Protein AF-A0A4W3JDS0-F1 (afdb_monomer_lite)

Foldseek 3Di:
DDDDDDDDDDDDDDDDDDDPDQDVVNVPPPPVPPVPPDPPPPVSVVVVVVLVCLLPDLLLVVLQPVVVPPPDDDDDDDDDDDDDDDDPPPPCPDPSNVSLVVNCVSVVHQLQLSLLLSLLVNLVVLVVVDDPQDLDHDPVSVSSLVSNLVSLVVCVVVVRHDLLSNLLNNQPDPDHHRLLSQLVCCVSVSYHPVSNCVSHPDLVVVLVVVLVSLVCLVVVDDPDPVSVVSSVVSNVVVLCVLVVLLPPPPPDDDDPDPSNNVSSVVNVVVVD

Radius of gyration: 31.0 Å; chains: 1; bounding box: 55×127×62 Å

Sequence (272 aa):
MSSDVSNLASYQSCSADAPQRKTLSQLLGPRTHRQRQRPLPAHGLKDAVIRFMSRHQNLGDLLLEVNGSVSRHSSSSCTVSCDDQETKAAAGDSLIASVLQEQALQMDLPVGLLSARASAEKIHQILSVVSRRTVMLSSAQRSKFTCLLQTMQDLQSSNMFSRLQFSQEICKAKEQPILEIVWRLQKENIVSLEELVQSNPDAAAVVHWLFKDLCDLCLGTEDQQQNSNIQRQILSDIVTVLVRNGFQESSFAESKSPQFPQVCFTILDRML

Secondary structure (DSSP, 8-state):
-----------------------HHHHHTTTT---------HHHHHHHHHHHHHHT--HHHHHHHTTSSTTS------------------TTS-HHHHHHHHHHHHHT--HHHHHHHHHHHHHHHHHHTS-TT-SS--HHHHHHHHHHHHHHHHHHHTT---HHHHHHHHHHSSSPPPHHHHHHHHHTTSS-HHHHHHH-S-HHHHHHHHHHHHHHHHH---SSHHHHHHHHHHHHHHHHHHHHHHT----SS--S-THHHHHHHHHHHHH-

pLDDT: mean 71.04, std 19.29, range [28.36, 91.19]

Structure (mmCIF, N/CA/C/O backbone):
data_AF-A0A4W3JDS0-F1
#
_entry.id   AF-A0A4W3JDS0-F1
#
loop_
_atom_site.group_PDB
_atom_site.id
_atom_site.type_symbol
_atom_site.label_atom_id
_atom_site.label_alt_id
_atom_site.label_comp_id
_atom_site.label_asym_id
_atom_site.label_entity_id
_atom_site.label_seq_id
_atom_site.pdbx_PDB_ins_code
_atom_site.Cartn_x
_atom_site.Cartn_y
_atom_site.Cartn_z
_atom_site.occupancy
_atom_site.B_iso_or_equiv
_atom_site.auth_seq_id
_atom_site.auth_comp_id
_atom_site.auth_asym_id
_atom_site.auth_atom_id
_atom_site.pdbx_PDB_model_num
ATOM 1 N N . MET A 1 1 ? -26.740 100.902 9.755 1.00 36.03 1 MET A N 1
ATOM 2 C CA . MET A 1 1 ? -27.696 99.779 9.722 1.00 36.03 1 MET A CA 1
ATOM 3 C C . MET A 1 1 ? -27.040 98.684 8.913 1.00 36.03 1 MET A C 1
ATOM 5 O O . MET A 1 1 ? -26.602 98.981 7.814 1.00 36.03 1 MET A O 1
ATOM 9 N N . SER A 1 2 ? -26.858 97.531 9.562 1.00 29.72 2 SER A N 1
ATOM 10 C CA . SER A 1 2 ? -26.773 96.163 9.030 1.00 29.72 2 SER A CA 1
ATOM 11 C C . SER A 1 2 ? -26.401 96.037 7.552 1.00 29.72 2 SER A C 1
ATOM 13 O O . SER A 1 2 ? -27.151 96.473 6.691 1.00 29.72 2 SER A O 1
ATOM 15 N N . SER A 1 3 ? -25.204 95.569 7.210 1.00 31.56 3 SER A N 1
ATOM 16 C CA . SER A 1 3 ? -24.666 94.202 7.348 1.00 31.56 3 SER A CA 1
ATOM 17 C C . SER A 1 3 ? -24.513 93.712 5.922 1.00 31.56 3 SER A C 1
ATOM 19 O O . SER A 1 3 ? -25.527 93.665 5.243 1.00 31.56 3 SER A O 1
ATOM 21 N N . ASP A 1 4 ? -23.301 93.384 5.478 1.00 29.31 4 ASP A N 1
ATOM 22 C CA . ASP A 1 4 ? -23.130 92.235 4.596 1.00 29.31 4 ASP A CA 1
ATOM 23 C C . ASP A 1 4 ? -21.666 91.898 4.300 1.00 29.31 4 ASP A C 1
ATOM 25 O O . ASP A 1 4 ? -20.846 92.748 3.965 1.00 29.31 4 ASP A O 1
ATOM 29 N N . VAL A 1 5 ? -21.428 90.589 4.391 1.00 34.88 5 VAL A N 1
ATOM 30 C CA . VAL A 1 5 ? -20.569 89.795 3.512 1.00 34.88 5 VAL A CA 1
ATOM 31 C C . VAL A 1 5 ? -19.066 90.066 3.613 1.00 34.88 5 VAL A C 1
ATOM 33 O O . VAL A 1 5 ? -18.453 90.731 2.784 1.00 34.88 5 VAL A O 1
ATOM 36 N N . SER A 1 6 ? -18.445 89.377 4.571 1.00 36.62 6 SER A N 1
ATOM 37 C CA . SER A 1 6 ? -17.056 88.938 4.428 1.00 36.62 6 SER A CA 1
ATOM 38 C C . SER A 1 6 ? -17.053 87.551 3.792 1.00 36.62 6 SER A C 1
ATOM 40 O O . SER A 1 6 ? -17.297 86.540 4.449 1.00 36.62 6 SER A O 1
ATOM 42 N N . ASN A 1 7 ? -16.817 87.540 2.486 1.00 34.12 7 ASN A N 1
ATOM 43 C CA . ASN A 1 7 ? -16.473 86.377 1.680 1.00 34.12 7 ASN A CA 1
ATOM 44 C C . ASN A 1 7 ? -14.984 86.503 1.293 1.00 34.12 7 ASN A C 1
ATOM 46 O O . ASN A 1 7 ? -14.487 87.625 1.235 1.00 34.12 7 ASN A O 1
ATOM 50 N N . LEU A 1 8 ? -14.331 85.377 0.973 1.00 32.41 8 LEU A N 1
ATOM 51 C CA . LEU A 1 8 ? -12.878 85.145 0.781 1.00 32.41 8 LEU A CA 1
ATOM 52 C C . LEU A 1 8 ? -12.143 84.798 2.096 1.00 32.41 8 LEU A C 1
ATOM 54 O O . LEU A 1 8 ? -12.213 85.536 3.065 1.00 32.41 8 LEU A O 1
ATOM 58 N N . ALA A 1 9 ? -11.414 83.690 2.223 1.00 32.06 9 ALA A N 1
ATOM 59 C CA . ALA A 1 9 ? -10.668 82.952 1.214 1.00 32.06 9 ALA A CA 1
ATOM 60 C C . ALA A 1 9 ? -10.598 81.444 1.532 1.00 32.06 9 ALA A C 1
ATOM 62 O O . ALA A 1 9 ? -10.526 81.047 2.690 1.00 32.06 9 ALA A O 1
ATOM 63 N N . SER A 1 10 ? -10.617 80.664 0.447 1.00 30.42 10 SER A N 1
ATOM 64 C CA . SER A 1 10 ? -9.782 79.498 0.122 1.00 30.42 10 SER A CA 1
ATOM 65 C C . SER A 1 10 ? -9.249 78.616 1.259 1.00 30.42 10 SER A C 1
ATOM 67 O O . SER A 1 10 ? -8.570 79.083 2.160 1.00 30.42 10 SER A O 1
ATOM 69 N N . TYR A 1 11 ? -9.394 77.296 1.138 1.00 33.53 11 TYR A N 1
ATOM 70 C CA . TYR A 1 11 ? -8.501 76.412 0.372 1.00 33.53 11 TYR A CA 1
ATOM 71 C C . TYR A 1 11 ? -8.981 74.956 0.517 1.00 33.53 11 TYR A C 1
ATOM 73 O O . TYR A 1 11 ? -9.270 74.536 1.627 1.00 33.53 11 TYR A O 1
ATOM 81 N N . GLN A 1 12 ? -9.013 74.235 -0.617 1.00 37.56 12 GLN A N 1
ATOM 82 C CA . GLN A 1 12 ? -8.563 72.838 -0.813 1.00 37.56 12 GLN A CA 1
ATOM 83 C C . GLN A 1 12 ? -9.110 71.728 0.107 1.00 37.56 12 GLN A C 1
ATOM 85 O O . GLN A 1 12 ? -9.224 71.863 1.308 1.00 37.56 12 GLN A O 1
ATOM 90 N N . SER A 1 13 ? -9.323 70.491 -0.316 1.00 32.56 13 SER A N 1
ATOM 91 C CA . SER A 1 13 ? -9.328 69.774 -1.589 1.00 32.56 13 SER A CA 1
ATOM 92 C C . SER A 1 13 ? -9.800 68.360 -1.224 1.00 32.56 13 SER A C 1
ATOM 94 O O . SER A 1 13 ? -9.657 67.920 -0.083 1.00 32.56 13 SER A O 1
ATOM 96 N N . CYS A 1 14 ? -10.334 67.640 -2.204 1.00 37.59 14 CYS A N 1
ATOM 97 C CA . CYS A 1 14 ? -10.674 66.221 -2.117 1.00 37.59 14 CYS A CA 1
ATOM 98 C C . CYS A 1 14 ? -9.507 65.359 -1.600 1.00 37.59 14 CYS A C 1
ATOM 100 O O . CYS A 1 14 ? -8.383 65.557 -2.056 1.00 37.59 14 CYS A O 1
ATOM 102 N N . SER A 1 15 ? -9.783 64.328 -0.788 1.00 34.00 15 SER A N 1
ATOM 103 C CA . SER A 1 15 ? -9.044 63.058 -0.882 1.00 34.00 15 SER A CA 1
ATOM 104 C C . SER A 1 15 ? -9.713 61.892 -0.138 1.00 34.00 15 SER A C 1
ATOM 106 O O . SER A 1 15 ? -9.948 61.963 1.063 1.00 34.00 15 SER A O 1
ATOM 108 N N . ALA A 1 16 ? -9.913 60.814 -0.902 1.00 36.47 16 ALA A N 1
ATOM 109 C CA . ALA A 1 16 ? -9.768 59.402 -0.542 1.00 36.47 16 ALA A CA 1
ATOM 110 C C . ALA A 1 16 ? -10.640 58.794 0.576 1.00 36.47 16 ALA A C 1
ATOM 112 O O . ALA A 1 16 ? -10.279 58.783 1.752 1.00 36.47 16 ALA A O 1
ATOM 113 N N . ASP A 1 17 ? -11.695 58.093 0.146 1.00 46.09 17 ASP A N 1
ATOM 114 C CA . ASP A 1 17 ? -12.255 56.954 0.877 1.00 46.09 17 ASP A CA 1
ATOM 115 C C . ASP A 1 17 ? -11.192 55.851 1.017 1.00 46.09 17 ASP A C 1
ATOM 117 O O . ASP A 1 17 ? -10.841 55.155 0.060 1.00 46.09 17 ASP A O 1
ATOM 121 N N . ALA A 1 18 ? -10.679 55.683 2.234 1.00 48.72 18 ALA A N 1
ATOM 122 C CA . ALA A 1 18 ? -9.926 54.505 2.640 1.00 48.72 18 ALA A CA 1
ATOM 123 C C . ALA A 1 18 ? -10.881 53.503 3.319 1.00 48.72 18 ALA A C 1
ATOM 125 O O . ALA A 1 18 ? -11.680 53.905 4.170 1.00 48.72 18 ALA A O 1
ATOM 126 N N . PRO A 1 19 ? -10.797 52.190 3.027 1.00 51.97 19 PRO A N 1
ATOM 127 C CA . PRO A 1 19 ? -11.599 51.190 3.722 1.00 51.97 19 PRO A CA 1
ATOM 128 C C . PRO A 1 19 ? -11.167 51.137 5.191 1.00 51.97 19 PRO A C 1
ATOM 130 O O . PRO A 1 19 ? -10.068 50.674 5.514 1.00 51.97 19 PRO A O 1
ATOM 133 N N . GLN A 1 20 ? -12.021 51.631 6.092 1.00 60.34 20 GLN A N 1
ATOM 134 C CA . GLN A 1 20 ? -11.775 51.599 7.532 1.00 60.34 20 GLN A CA 1
ATOM 135 C C . GLN A 1 20 ? -11.517 50.155 7.984 1.00 60.34 20 GLN A C 1
ATOM 137 O O . GLN A 1 20 ? -12.411 49.305 8.001 1.00 60.34 20 GLN A O 1
ATOM 142 N N . ARG A 1 21 ? -10.267 49.868 8.360 1.00 60.12 21 ARG A N 1
ATOM 143 C CA . ARG A 1 21 ? -9.884 48.611 9.004 1.00 60.12 21 ARG A CA 1
ATOM 144 C C . ARG A 1 21 ? -10.546 48.566 10.377 1.00 60.12 21 ARG A C 1
ATOM 146 O O . ARG A 1 21 ? -10.100 49.236 11.303 1.00 60.12 21 ARG A O 1
ATOM 153 N N . LYS A 1 22 ? -11.613 47.775 10.493 1.00 68.06 22 LYS A N 1
ATOM 154 C CA . LYS A 1 22 ? -12.271 47.476 11.769 1.00 68.06 22 LYS A CA 1
ATOM 155 C C . LYS A 1 22 ? -11.239 46.888 12.729 1.00 68.06 22 LYS A C 1
ATOM 157 O O . LYS A 1 22 ? -10.583 45.895 12.411 1.00 68.06 22 LYS A O 1
ATOM 162 N N . THR A 1 23 ? -11.081 47.503 13.893 1.00 71.19 23 THR A N 1
ATOM 163 C CA . THR A 1 23 ? -10.173 47.027 14.939 1.00 71.19 23 THR A CA 1
ATOM 164 C C . THR A 1 23 ? -10.686 45.697 15.499 1.00 71.19 23 THR A C 1
ATOM 166 O O . THR A 1 23 ? -11.893 45.470 15.567 1.00 71.19 23 THR A O 1
ATOM 169 N N . LEU A 1 24 ? -9.789 44.806 15.929 1.00 58.06 24 LEU A N 1
ATOM 170 C CA . LEU A 1 24 ? -10.136 43.472 16.454 1.00 58.06 24 LEU A CA 1
ATOM 171 C C . LEU A 1 24 ? -11.193 43.530 17.575 1.00 58.06 24 LEU A C 1
ATOM 173 O O . LEU A 1 24 ? -12.089 42.697 17.637 1.00 58.06 24 LEU A O 1
ATOM 177 N N . SER A 1 25 ? -11.152 44.569 18.406 1.00 62.38 25 SER A N 1
ATOM 178 C CA . SER A 1 25 ? -12.147 44.856 19.444 1.00 62.38 25 SER A CA 1
ATOM 179 C C . SER A 1 25 ? -13.557 45.130 18.898 1.00 62.38 25 SER A C 1
ATOM 181 O O . SER A 1 25 ? -14.534 44.734 19.527 1.00 62.38 25 SER A O 1
ATOM 183 N N . GLN A 1 26 ? -13.686 45.730 17.712 1.00 67.12 26 GLN A N 1
ATOM 184 C CA . GLN A 1 26 ? -14.968 45.963 17.032 1.00 67.12 26 GLN A CA 1
ATOM 185 C C . GLN A 1 26 ? -15.501 44.714 16.317 1.00 67.12 26 GLN A C 1
ATOM 187 O O . GLN A 1 26 ? -16.704 44.596 16.116 1.00 67.12 26 GLN A O 1
ATOM 192 N N . LEU A 1 27 ? -14.627 43.769 15.955 1.00 62.81 27 LEU A N 1
ATOM 193 C CA . LEU A 1 27 ? -15.028 42.438 15.476 1.00 62.81 27 LEU A CA 1
ATOM 194 C C . LEU A 1 27 ? -15.399 41.488 16.631 1.00 62.81 27 LEU A C 1
ATOM 196 O O . LEU A 1 27 ? -16.105 40.502 16.417 1.00 62.81 27 LEU A O 1
ATOM 200 N N . LEU A 1 28 ? -14.913 41.769 17.845 1.00 61.62 28 LEU A N 1
ATOM 201 C CA . LEU A 1 28 ? -15.115 40.940 19.037 1.00 61.62 28 LEU A CA 1
ATOM 202 C C . LEU A 1 28 ? -16.235 41.429 19.975 1.00 61.62 28 LEU A C 1
ATOM 204 O O . LEU A 1 28 ? -16.750 40.631 20.763 1.00 61.62 28 LEU A O 1
ATOM 208 N N . GLY A 1 29 ? -16.668 42.687 19.899 1.00 63.84 29 GLY A N 1
ATOM 209 C CA . GLY A 1 29 ? -17.902 43.137 20.557 1.00 63.84 29 GLY A CA 1
ATOM 210 C C . GLY A 1 29 ? -19.137 42.826 19.698 1.00 63.84 29 GLY A C 1
ATOM 211 O O . GLY A 1 29 ? -19.030 42.903 18.478 1.00 63.84 29 GLY A O 1
ATOM 212 N N . PRO A 1 30 ? -20.326 42.494 20.239 1.00 55.44 30 PRO A N 1
ATOM 213 C CA . PRO A 1 30 ? -20.710 42.002 21.555 1.00 55.44 30 PRO A CA 1
ATOM 214 C C . PRO A 1 30 ? -20.939 40.475 21.493 1.00 55.44 30 PRO A C 1
ATOM 216 O O . PRO A 1 30 ? -22.067 39.992 21.523 1.00 55.44 30 PRO A O 1
ATOM 219 N N . ARG A 1 31 ? -19.872 39.664 21.442 1.00 55.28 31 ARG A N 1
ATOM 220 C CA . ARG A 1 31 ? -19.980 38.209 21.713 1.00 55.28 31 ARG A CA 1
ATOM 221 C C . ARG A 1 31 ? -20.086 37.891 23.213 1.00 55.28 31 ARG A C 1
ATOM 223 O O . ARG A 1 31 ? -20.004 36.734 23.620 1.00 55.28 31 ARG A O 1
ATOM 230 N N . THR A 1 32 ? -20.265 38.915 24.045 1.00 51.47 32 THR A N 1
ATOM 231 C CA . THR A 1 32 ? -20.416 38.814 25.501 1.00 51.47 32 THR A CA 1
ATOM 232 C C . THR A 1 32 ? -21.803 38.357 25.937 1.00 51.47 32 THR A C 1
ATOM 234 O O . THR A 1 32 ? -21.962 37.990 27.096 1.00 51.47 32 THR A O 1
ATOM 237 N N . HIS A 1 33 ? -22.764 38.204 25.019 1.00 48.75 33 HIS A N 1
ATOM 238 C CA . HIS A 1 33 ? -23.889 37.293 25.234 1.00 48.75 33 HIS A CA 1
ATOM 239 C C . HIS A 1 33 ? -23.454 35.849 24.930 1.00 48.75 33 HIS A C 1
ATOM 241 O O . HIS A 1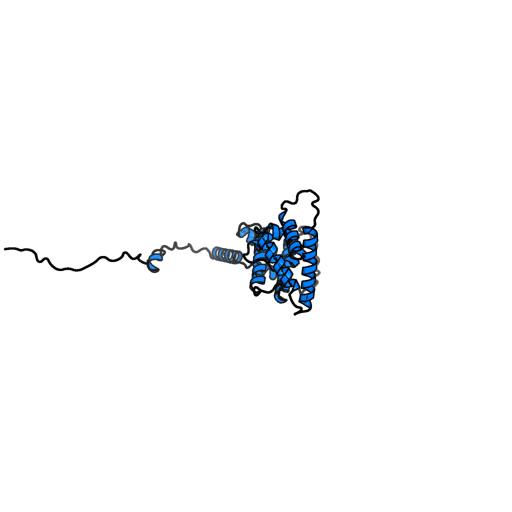 33 ? -24.074 35.132 24.143 1.00 48.75 33 HIS A O 1
ATOM 247 N N . ARG A 1 34 ? -22.348 35.408 25.554 1.00 55.22 34 ARG A N 1
ATOM 248 C CA . ARG A 1 34 ? -22.088 33.981 25.737 1.00 55.22 34 ARG A CA 1
ATOM 249 C C . ARG A 1 34 ? -23.276 33.482 26.538 1.00 55.22 34 ARG A C 1
ATOM 251 O O . ARG A 1 34 ? -23.349 33.699 27.745 1.00 55.22 34 ARG A O 1
ATOM 258 N N . GLN A 1 35 ? -24.215 32.862 25.830 1.00 48.84 35 GLN A N 1
ATOM 259 C CA . GLN A 1 35 ? -25.142 31.881 26.360 1.00 48.84 35 GLN A CA 1
ATOM 260 C C . GLN A 1 35 ? -24.374 31.143 27.454 1.00 48.84 35 GLN A C 1
ATOM 262 O O . GLN A 1 35 ? -23.384 30.476 27.145 1.00 48.84 35 GLN A O 1
ATOM 267 N N . ARG A 1 36 ? -24.716 31.396 28.729 1.00 45.44 36 ARG A N 1
ATOM 268 C CA . ARG A 1 36 ? -24.159 30.648 29.856 1.00 45.44 36 ARG A CA 1
ATOM 269 C C . ARG A 1 36 ? -24.413 29.202 29.484 1.00 45.44 36 ARG A C 1
ATOM 271 O O . ARG A 1 36 ? -25.559 28.756 29.539 1.00 45.44 36 ARG A O 1
ATOM 278 N N . GLN A 1 37 ? -23.379 28.516 29.001 1.00 56.19 37 GLN A N 1
ATOM 279 C CA . GLN A 1 37 ? -23.469 27.094 28.781 1.00 56.19 37 GLN A CA 1
ATOM 280 C C . GLN A 1 37 ? -23.792 26.550 30.158 1.00 56.19 37 GLN A C 1
ATOM 282 O O . GLN A 1 37 ? -23.036 26.739 31.114 1.00 56.19 37 GLN A O 1
ATOM 287 N N . ARG A 1 38 ? -25.016 26.033 30.265 1.00 52.22 38 ARG A N 1
ATOM 288 C CA . ARG A 1 38 ? -25.523 25.340 31.438 1.00 52.22 38 ARG A CA 1
ATOM 289 C C . ARG A 1 38 ? -24.390 24.423 31.900 1.00 52.22 38 ARG A C 1
ATOM 291 O O . ARG A 1 38 ? -23.851 23.744 31.025 1.00 52.22 38 ARG A O 1
ATOM 298 N N . PRO A 1 39 ? -23.983 24.439 33.184 1.00 53.16 39 PRO A N 1
ATOM 299 C CA . PRO A 1 39 ? -22.914 23.573 33.658 1.00 53.16 39 PRO A CA 1
ATOM 300 C C . PRO A 1 39 ? -23.253 22.156 33.216 1.00 53.16 39 PRO A C 1
ATOM 302 O O . PRO A 1 39 ? -24.241 21.585 33.681 1.00 53.16 39 PRO A O 1
ATOM 305 N N . LEU A 1 40 ? -22.523 21.650 32.221 1.00 57.34 40 LEU A N 1
ATOM 306 C CA . LEU A 1 40 ? -22.713 20.284 31.781 1.00 57.34 40 LEU A CA 1
ATOM 307 C C . LEU A 1 40 ? -22.320 19.456 33.004 1.00 57.34 40 LEU A C 1
ATOM 309 O O . LEU A 1 40 ? -21.254 19.712 33.576 1.00 57.34 40 LEU A O 1
ATOM 313 N N . PRO A 1 41 ? -23.190 18.563 33.492 1.00 67.75 41 PRO A N 1
ATOM 314 C CA . PRO A 1 41 ? -22.891 17.837 34.712 1.00 67.75 41 PRO A CA 1
ATOM 315 C C . PRO A 1 41 ? -21.552 17.107 34.539 1.00 67.75 41 PRO A C 1
ATOM 317 O O . PRO A 1 41 ? -21.210 16.710 33.428 1.00 67.75 41 PRO A O 1
ATOM 320 N N . ALA A 1 42 ? -20.757 16.990 35.607 1.00 68.38 42 ALA A N 1
ATOM 321 C CA . ALA A 1 42 ? -19.343 16.597 35.517 1.00 68.38 42 ALA A CA 1
ATOM 322 C C . ALA A 1 42 ? -19.098 15.299 34.713 1.00 68.38 42 ALA A C 1
ATOM 324 O O . ALA A 1 42 ? -18.076 15.173 34.042 1.00 68.38 42 ALA A O 1
ATOM 325 N N . HIS A 1 43 ? -20.068 14.376 34.716 1.00 67.88 43 HIS A N 1
ATOM 326 C CA . HIS A 1 43 ? -20.071 13.177 33.875 1.00 67.88 43 HIS A CA 1
ATOM 327 C C . HIS A 1 43 ? -20.171 13.497 32.374 1.00 67.88 43 HIS A C 1
ATOM 329 O O . HIS A 1 43 ? -19.376 12.996 31.594 1.00 67.88 43 HIS A O 1
ATOM 335 N N . GLY A 1 44 ? -21.045 14.419 31.965 1.00 78.06 44 GLY A N 1
ATOM 336 C CA . GLY A 1 44 ? -21.169 14.848 30.572 1.00 78.06 44 GLY A CA 1
ATOM 337 C C . GLY A 1 44 ? -19.933 15.586 30.052 1.00 78.06 44 GLY A C 1
ATOM 338 O O . GLY A 1 44 ? -19.612 15.465 28.871 1.00 78.06 44 GLY A O 1
ATOM 339 N N . LEU A 1 45 ? -19.207 16.312 30.916 1.00 82.50 45 LEU A N 1
ATOM 340 C CA . LEU A 1 45 ? -17.906 16.888 30.552 1.00 82.50 45 LEU A CA 1
ATOM 341 C C . LEU A 1 45 ? -16.866 15.782 30.354 1.00 82.50 45 LEU A C 1
ATOM 343 O O . LEU A 1 45 ? -16.168 15.788 29.345 1.00 82.50 45 LEU A O 1
ATOM 347 N N . LYS A 1 46 ? -16.786 14.824 31.286 1.00 83.00 46 LYS A N 1
ATOM 348 C CA . LYS A 1 46 ? -15.883 13.673 31.178 1.00 83.00 46 LYS A CA 1
ATOM 349 C C . LYS A 1 46 ? -16.143 12.890 29.888 1.00 83.00 46 LYS A C 1
ATOM 351 O O . LYS A 1 46 ? -15.208 12.658 29.132 1.00 83.00 46 LYS A O 1
ATOM 356 N N . ASP A 1 47 ? -17.400 12.594 29.576 1.00 81.31 47 ASP A N 1
ATOM 357 C CA . ASP A 1 47 ? -17.784 11.865 28.363 1.00 81.31 47 ASP A CA 1
ATOM 358 C C . ASP A 1 47 ? -17.546 12.684 27.088 1.00 81.31 47 ASP A C 1
ATOM 360 O O . ASP A 1 47 ? -17.251 12.131 26.030 1.00 81.31 47 ASP A O 1
ATOM 364 N N . ALA A 1 48 ? -17.670 14.013 27.150 1.00 79.81 48 ALA A N 1
ATOM 365 C CA . ALA A 1 48 ? -17.327 14.890 26.033 1.00 79.81 48 ALA A CA 1
ATOM 366 C C . ALA A 1 48 ? -15.811 14.952 25.796 1.00 79.81 48 ALA A C 1
ATOM 368 O O . ALA A 1 48 ? -15.382 14.916 24.646 1.00 79.81 48 ALA A O 1
ATOM 369 N N . VAL A 1 49 ? -15.004 15.001 26.861 1.00 81.62 49 VAL A N 1
ATOM 370 C CA . VAL A 1 49 ? -13.537 14.965 26.773 1.00 81.62 49 VAL A CA 1
ATOM 371 C C . VAL A 1 49 ? -13.065 13.606 26.269 1.00 81.62 49 VAL A C 1
ATOM 373 O O . VAL A 1 49 ? -12.234 13.571 25.371 1.00 81.62 49 VAL A O 1
ATOM 376 N N . ILE A 1 50 ? -13.628 12.499 26.765 1.00 79.56 50 ILE A N 1
ATOM 377 C CA . ILE A 1 50 ? -13.307 11.151 26.276 1.00 79.56 50 ILE A CA 1
ATOM 378 C C . ILE A 1 50 ? -13.644 11.038 24.790 1.00 79.56 50 ILE A C 1
ATOM 380 O O . ILE A 1 50 ? -12.782 10.640 24.014 1.00 79.56 50 ILE A O 1
ATOM 384 N N . ARG A 1 51 ? -14.840 11.456 24.356 1.00 77.19 51 ARG A N 1
ATOM 385 C CA . ARG A 1 51 ? -15.204 11.452 22.927 1.00 77.19 51 ARG A CA 1
ATOM 386 C C . ARG A 1 51 ? -14.300 12.348 22.088 1.00 77.19 51 ARG A C 1
ATOM 388 O O . ARG A 1 51 ? -13.929 11.969 20.985 1.00 77.19 51 ARG A O 1
ATOM 395 N N . PHE A 1 52 ? -13.922 13.516 22.604 1.00 78.75 52 PHE A N 1
ATOM 396 C CA . PHE A 1 52 ? -12.983 14.408 21.928 1.00 78.75 52 PHE A CA 1
ATOM 397 C C . PHE A 1 52 ? -11.602 13.760 21.775 1.00 78.75 52 PHE A C 1
ATOM 399 O O . PHE A 1 52 ? -11.062 13.731 20.676 1.00 78.75 52 PHE A O 1
ATOM 406 N N . MET A 1 53 ? -11.049 13.202 22.853 1.00 77.12 53 MET A N 1
ATOM 407 C CA . MET A 1 53 ? -9.755 12.519 22.822 1.00 77.12 53 MET A CA 1
ATOM 408 C C . MET A 1 53 ? -9.786 11.313 21.890 1.00 77.12 53 MET A C 1
ATOM 410 O O . MET A 1 53 ? -8.861 11.145 21.108 1.00 77.12 53 MET A O 1
ATOM 414 N N . SER A 1 54 ? -10.862 10.526 21.941 1.00 73.06 54 SER A N 1
ATOM 415 C CA . SER A 1 54 ? -11.055 9.348 21.093 1.00 73.06 54 SER A CA 1
ATOM 416 C C . SER A 1 54 ? -11.050 9.749 19.616 1.00 73.06 54 SER A C 1
ATOM 418 O O . SER A 1 54 ? -10.244 9.231 18.850 1.00 73.06 54 SER A O 1
ATOM 420 N N . ARG A 1 55 ? -11.808 10.793 19.254 1.00 70.94 55 ARG A N 1
ATOM 421 C CA . ARG A 1 55 ? -11.865 11.351 17.892 1.00 70.94 55 ARG A CA 1
ATOM 422 C C . ARG A 1 55 ? -10.523 11.857 17.353 1.00 70.94 55 ARG A C 1
ATOM 424 O O . ARG A 1 55 ? -10.343 11.960 16.142 1.00 70.94 55 ARG A O 1
ATOM 431 N N . HIS A 1 56 ? -9.607 12.228 18.242 1.00 69.56 56 HIS A N 1
ATOM 432 C CA . HIS A 1 56 ? -8.294 12.769 17.896 1.00 69.56 56 HIS A CA 1
ATOM 433 C C . HIS A 1 56 ? -7.145 11.797 18.205 1.00 69.56 56 HIS A C 1
ATOM 435 O O . HIS A 1 56 ? -5.991 12.223 18.274 1.00 69.56 56 HIS A O 1
ATOM 441 N N . GLN A 1 57 ? -7.428 10.501 18.380 1.00 77.69 57 GLN A N 1
ATOM 442 C CA . GLN A 1 57 ? -6.381 9.491 18.522 1.00 77.69 57 GLN A CA 1
ATOM 443 C C . GLN A 1 57 ? -5.561 9.370 17.233 1.00 77.69 57 GLN A C 1
ATOM 445 O O . GLN A 1 57 ? -6.103 9.347 16.127 1.00 77.69 57 GLN A O 1
ATOM 450 N N . ASN A 1 58 ? -4.236 9.259 17.375 1.00 83.19 58 ASN A N 1
ATOM 451 C CA . ASN A 1 58 ? -3.360 8.974 16.245 1.00 83.19 58 ASN A CA 1
ATOM 452 C C . ASN A 1 58 ? -3.440 7.484 15.894 1.00 83.19 58 ASN A C 1
ATOM 454 O O . ASN A 1 58 ? -2.655 6.669 16.383 1.00 83.19 58 ASN A O 1
ATOM 458 N N . LEU A 1 59 ? -4.391 7.143 15.026 1.00 83.50 59 LEU A N 1
ATOM 459 C CA . LEU A 1 59 ? -4.593 5.775 14.551 1.00 83.50 59 LEU A CA 1
ATOM 460 C C . LEU A 1 59 ? -3.331 5.202 13.895 1.00 83.50 59 LEU A C 1
ATOM 462 O O . LEU A 1 59 ? -3.047 4.021 14.047 1.00 83.50 59 LEU A O 1
ATOM 466 N N . GLY A 1 60 ? -2.526 6.028 13.223 1.00 80.50 60 GLY A N 1
ATOM 467 C CA . GLY A 1 60 ? -1.277 5.583 12.611 1.00 80.50 60 GLY A CA 1
ATOM 468 C C . GLY A 1 60 ? -0.217 5.135 13.624 1.00 80.50 60 GLY A C 1
ATOM 469 O O . GLY A 1 60 ? 0.542 4.212 13.339 1.00 80.50 60 GLY A O 1
ATOM 470 N N . ASP A 1 61 ? -0.141 5.764 14.801 1.00 85.25 61 ASP A N 1
ATOM 471 C CA . ASP A 1 61 ? 0.742 5.311 15.890 1.00 85.25 61 ASP A CA 1
ATOM 472 C C . ASP A 1 61 ? 0.203 4.046 16.567 1.00 85.25 61 ASP A C 1
ATOM 474 O O . ASP A 1 61 ? 0.981 3.132 16.833 1.00 85.25 61 ASP A O 1
ATOM 478 N N . LEU A 1 62 ? -1.119 3.949 16.749 1.00 85.62 62 LEU A N 1
ATOM 479 C CA . LEU A 1 62 ? -1.772 2.751 17.286 1.00 85.62 62 LEU A CA 1
ATOM 480 C C . LEU A 1 62 ? -1.446 1.504 16.448 1.00 85.62 62 LEU A C 1
ATOM 482 O O . LEU A 1 62 ? -1.143 0.447 16.998 1.00 85.62 62 LEU A O 1
ATOM 486 N N . LEU A 1 63 ? -1.438 1.637 15.116 1.00 84.44 63 LEU A N 1
ATOM 487 C CA . LEU A 1 63 ? -1.082 0.543 14.205 1.00 84.44 63 LEU A CA 1
ATOM 488 C C . LEU A 1 63 ? 0.370 0.055 14.369 1.00 84.44 63 LEU A C 1
ATOM 490 O O . LEU A 1 63 ? 0.675 -1.062 13.955 1.00 84.44 63 LEU A O 1
ATOM 494 N N . LEU A 1 64 ? 1.262 0.871 14.948 1.00 83.25 64 LEU A N 1
ATOM 495 C CA . LEU A 1 64 ? 2.658 0.506 15.213 1.00 83.25 64 LEU A CA 1
ATOM 496 C C . LEU A 1 64 ? 2.901 -0.041 16.628 1.00 83.25 64 LEU A C 1
ATOM 498 O O . LEU A 1 64 ? 3.953 -0.637 16.868 1.00 83.25 64 LEU A O 1
ATOM 502 N N . GLU A 1 65 ? 1.990 0.197 17.572 1.00 75.44 65 GLU A N 1
ATOM 503 C CA . GLU A 1 65 ? 2.220 -0.031 19.005 1.00 75.44 65 GLU A CA 1
ATOM 504 C C . GLU A 1 65 ? 2.178 -1.519 19.393 1.00 75.44 65 GLU A C 1
ATOM 506 O O . GLU A 1 65 ? 2.886 -1.955 20.304 1.00 75.44 65 GLU A O 1
ATOM 511 N N . VAL A 1 66 ? 1.419 -2.334 18.656 1.00 61.03 66 VAL A N 1
ATOM 512 C CA . VAL A 1 66 ? 1.117 -3.723 19.044 1.00 61.03 66 VAL A CA 1
ATOM 513 C C . VAL A 1 66 ? 2.303 -4.688 18.928 1.00 61.03 66 VAL A C 1
ATOM 515 O O . VAL A 1 66 ? 2.332 -5.690 19.641 1.00 61.03 66 VAL A O 1
ATOM 518 N N . ASN A 1 67 ? 3.366 -4.346 18.192 1.00 51.41 67 ASN A N 1
ATOM 519 C CA . ASN A 1 67 ? 4.545 -5.225 18.092 1.00 51.41 67 ASN A CA 1
ATOM 520 C C . ASN A 1 67 ? 5.705 -4.814 19.012 1.00 51.41 67 ASN A C 1
ATOM 522 O O . ASN A 1 67 ? 6.762 -5.444 18.993 1.00 51.41 67 ASN A O 1
ATOM 526 N N . GLY A 1 68 ? 5.526 -3.784 19.847 1.00 44.84 68 GLY A N 1
ATOM 527 C CA . GLY A 1 68 ? 6.512 -3.382 20.856 1.00 44.84 68 GLY A CA 1
ATOM 528 C C . GLY A 1 68 ? 6.492 -4.228 22.136 1.00 44.84 68 GLY A C 1
ATOM 529 O O . GLY A 1 68 ? 7.473 -4.223 22.880 1.00 44.84 68 GLY A O 1
ATOM 530 N N . SER A 1 69 ? 5.405 -4.963 22.403 1.00 42.38 69 SER A N 1
ATOM 531 C CA . SER A 1 69 ? 5.199 -5.692 23.667 1.00 42.38 69 SER A CA 1
ATOM 532 C C . SER A 1 69 ? 5.272 -7.220 23.551 1.00 42.38 69 SER A C 1
ATOM 534 O O . SER A 1 69 ? 5.423 -7.894 24.569 1.00 42.38 69 SER A O 1
ATOM 536 N N . VAL A 1 70 ? 5.283 -7.793 22.344 1.00 41.72 70 VAL A N 1
ATOM 537 C CA . VAL A 1 70 ? 5.368 -9.252 22.149 1.00 41.72 70 VAL A CA 1
ATOM 538 C C . VAL A 1 70 ? 6.804 -9.681 21.826 1.00 41.72 70 VAL A C 1
ATOM 540 O O . VAL A 1 70 ? 7.109 -10.207 20.762 1.00 41.72 70 VAL A O 1
ATOM 543 N N . SER A 1 71 ? 7.725 -9.452 22.764 1.00 38.59 71 SER A N 1
ATOM 544 C CA . SER A 1 71 ? 9.001 -10.196 22.804 1.00 38.59 71 SER A CA 1
ATOM 545 C C . SER A 1 71 ? 9.389 -10.715 24.187 1.00 38.59 71 SER A C 1
ATOM 547 O O . SER A 1 71 ? 10.407 -11.386 24.334 1.00 38.59 71 SER A O 1
ATOM 549 N N . ARG A 1 72 ? 8.563 -10.499 25.214 1.00 31.98 72 ARG A N 1
ATOM 550 C CA . ARG A 1 72 ? 8.722 -11.141 26.521 1.00 31.98 72 ARG A CA 1
ATOM 551 C C . ARG A 1 72 ? 7.348 -11.386 27.107 1.00 31.98 72 ARG A C 1
ATOM 553 O O . ARG A 1 72 ? 6.814 -10.488 27.723 1.00 31.98 72 ARG A O 1
ATOM 560 N N . HIS A 1 73 ? 6.784 -12.558 26.845 1.00 30.05 73 HIS A N 1
ATOM 561 C CA . HIS A 1 73 ? 6.014 -13.381 27.786 1.00 30.05 73 HIS A CA 1
ATOM 562 C C . HIS A 1 73 ? 5.512 -14.603 27.020 1.00 30.05 73 HIS A C 1
ATOM 564 O O . HIS A 1 73 ? 4.325 -14.797 26.774 1.00 30.05 73 HIS A O 1
ATOM 570 N N . SER A 1 74 ? 6.463 -15.454 26.639 1.00 36.28 74 SER A N 1
ATOM 571 C CA . SER A 1 74 ? 6.178 -16.868 26.458 1.00 36.28 74 SER A CA 1
ATOM 572 C C . SER A 1 74 ? 5.581 -17.375 27.773 1.00 36.28 74 SER A C 1
ATOM 574 O O . SER A 1 74 ? 6.276 -17.445 28.784 1.00 36.28 74 SER A O 1
ATOM 576 N N . SER A 1 75 ? 4.283 -17.671 27.749 1.00 34.94 75 SER A N 1
ATOM 577 C CA . SER A 1 75 ? 3.645 -18.727 28.539 1.00 34.94 75 SER A CA 1
ATOM 578 C C . SER A 1 75 ? 4.035 -18.800 30.024 1.00 34.94 75 SER A C 1
ATOM 580 O O . SER A 1 75 ? 4.822 -19.658 30.426 1.00 34.94 75 SER A O 1
ATOM 582 N N . SER A 1 76 ? 3.402 -17.981 30.870 1.00 31.84 76 SER A N 1
ATOM 583 C CA . SER A 1 76 ? 3.201 -18.370 32.268 1.00 31.84 76 SER A CA 1
ATOM 584 C C . SER A 1 76 ? 1.983 -19.287 32.344 1.00 31.84 76 SER A C 1
ATOM 586 O O . SER A 1 76 ? 0.839 -18.848 32.236 1.00 31.84 76 SER A O 1
ATOM 588 N N . SER A 1 77 ? 2.261 -20.576 32.501 1.00 36.56 77 SER A N 1
ATOM 589 C CA . SER A 1 77 ? 1.319 -21.593 32.956 1.00 36.56 77 SER A CA 1
ATOM 590 C C . SER A 1 77 ? 0.486 -21.087 34.140 1.00 36.56 77 SER A C 1
ATOM 592 O O . SER A 1 77 ? 1.016 -20.918 35.237 1.00 36.56 77 SER A O 1
ATOM 594 N N . CYS A 1 78 ? -0.822 -20.943 33.943 1.00 28.36 78 CYS A N 1
ATOM 595 C CA . CYS A 1 78 ? -1.798 -20.998 35.024 1.00 28.36 78 CYS A CA 1
ATOM 596 C C . CYS A 1 78 ? -2.859 -22.031 34.651 1.00 28.36 78 CYS A C 1
ATOM 598 O O . CYS A 1 78 ? -3.878 -21.732 34.038 1.00 28.36 78 CYS A O 1
ATOM 600 N N . THR A 1 79 ? -2.577 -23.278 35.014 1.00 37.28 79 THR A N 1
ATOM 601 C CA . THR A 1 79 ? -3.578 -24.326 35.174 1.00 37.28 79 THR A CA 1
ATOM 602 C C . THR A 1 79 ? -4.466 -23.974 36.363 1.00 37.28 79 THR A C 1
ATOM 604 O O . THR A 1 79 ? -4.039 -24.120 37.507 1.00 37.28 79 THR A O 1
ATOM 607 N N . VAL A 1 80 ? -5.703 -23.555 36.108 1.00 32.53 80 VAL A N 1
ATOM 608 C CA . VAL A 1 80 ? -6.806 -23.764 37.050 1.00 32.53 80 VAL A CA 1
ATOM 609 C C . VAL A 1 80 ? -8.005 -24.241 36.241 1.00 32.53 80 VAL A C 1
ATOM 611 O O . VAL A 1 80 ? -8.575 -23.507 35.443 1.00 32.53 80 VAL A O 1
ATOM 614 N N . SER A 1 81 ? -8.315 -25.519 36.430 1.00 35.69 81 SER A N 1
ATOM 615 C CA . SER A 1 81 ? -9.543 -26.182 36.003 1.00 35.69 81 SER A CA 1
ATOM 616 C C . SER A 1 81 ? -10.750 -25.515 36.652 1.00 35.69 81 SER A C 1
ATOM 618 O O . SER A 1 81 ? -10.751 -25.397 37.873 1.00 35.69 81 SER A O 1
ATOM 620 N N . CYS A 1 82 ? -11.773 -25.189 35.866 1.00 32.50 82 CYS A N 1
ATOM 621 C CA . CYS A 1 82 ? -13.184 -25.248 36.255 1.00 32.50 82 CYS A CA 1
ATOM 622 C C . CYS A 1 82 ? -13.992 -25.490 34.973 1.00 32.50 82 CYS A C 1
ATOM 624 O O . CYS A 1 82 ? -13.997 -24.646 34.077 1.00 32.50 82 CYS A O 1
ATOM 626 N N . ASP A 1 83 ? -14.609 -26.667 34.889 1.00 36.03 83 ASP A N 1
ATOM 627 C CA . ASP A 1 83 ? -15.692 -26.960 33.958 1.00 36.03 83 ASP A CA 1
ATOM 628 C C . ASP A 1 83 ? -16.840 -25.977 34.205 1.00 36.03 83 ASP A C 1
ATOM 630 O O . ASP A 1 83 ? -17.255 -25.820 35.349 1.00 36.03 83 ASP A O 1
ATOM 634 N N . ASP A 1 84 ? -17.320 -25.316 33.150 1.00 33.91 84 ASP A N 1
ATOM 635 C CA . ASP A 1 84 ? -18.748 -25.100 32.914 1.00 33.91 84 ASP A CA 1
ATOM 636 C C . ASP A 1 84 ? -19.001 -24.504 31.518 1.00 33.91 84 ASP A C 1
ATOM 638 O O . ASP A 1 84 ? -18.177 -23.820 30.907 1.00 33.91 84 ASP A O 1
ATOM 642 N N . GLN A 1 85 ? -20.161 -24.880 30.997 1.00 38.19 85 GLN A N 1
ATOM 643 C CA . GLN A 1 85 ? -20.689 -24.694 29.652 1.00 38.19 85 GLN A CA 1
ATOM 644 C C . GLN A 1 85 ? -20.911 -23.228 29.232 1.00 38.19 85 GLN A C 1
ATOM 646 O O . GLN A 1 85 ? -21.181 -22.355 30.043 1.00 38.19 85 GLN A O 1
ATOM 651 N N . GLU A 1 86 ? -20.918 -23.030 27.906 1.00 38.44 86 GLU A N 1
ATOM 652 C CA . GLU A 1 86 ? -21.588 -21.927 27.195 1.00 38.44 86 GLU A CA 1
ATOM 653 C C . GLU A 1 86 ? -21.047 -20.503 27.395 1.00 38.44 86 GLU A C 1
ATOM 655 O O . GLU A 1 86 ? -21.551 -19.695 28.163 1.00 38.44 86 GLU A O 1
ATOM 660 N N . THR A 1 87 ? -20.058 -20.153 26.572 1.00 37.25 87 THR A N 1
ATOM 661 C CA . THR A 1 87 ? -20.040 -19.009 25.632 1.00 37.25 87 THR A CA 1
ATOM 662 C C . THR A 1 87 ? -18.583 -18.751 25.285 1.00 37.25 87 THR A C 1
ATOM 664 O O . THR A 1 87 ? -17.823 -18.141 26.031 1.00 37.25 87 THR A O 1
ATOM 667 N N . LYS A 1 88 ? -18.153 -19.246 24.123 1.00 34.84 88 LYS A N 1
ATOM 668 C CA . LYS A 1 88 ? -16.825 -18.964 23.575 1.00 34.84 88 LYS A CA 1
ATOM 669 C C . LYS A 1 88 ? -16.823 -17.531 23.031 1.00 34.84 88 LYS A C 1
ATOM 671 O O . LYS A 1 88 ? -16.829 -17.318 21.824 1.00 34.84 88 LYS A O 1
ATOM 676 N N . ALA A 1 89 ? -16.926 -16.554 23.929 1.00 33.59 89 ALA A N 1
ATOM 677 C CA . ALA A 1 89 ? -16.771 -15.150 23.604 1.00 33.59 89 ALA A CA 1
ATOM 678 C C . ALA A 1 89 ? -15.315 -14.917 23.195 1.00 33.59 89 ALA A C 1
ATOM 680 O O . ALA A 1 89 ? -14.382 -15.276 23.916 1.00 33.59 89 ALA A O 1
ATOM 681 N N . ALA A 1 90 ? -15.151 -14.343 22.010 1.00 42.09 90 ALA A N 1
ATOM 682 C CA . ALA A 1 90 ? -13.913 -13.881 21.409 1.00 42.09 90 ALA A CA 1
ATOM 683 C C . ALA A 1 90 ? -13.284 -12.739 22.239 1.00 42.09 90 ALA A C 1
ATOM 685 O O . ALA A 1 90 ? -13.232 -11.584 21.836 1.00 42.09 90 ALA A O 1
ATOM 686 N N . ALA A 1 91 ? -12.833 -13.046 23.455 1.00 41.09 91 ALA A N 1
ATOM 687 C CA . ALA A 1 91 ? -12.369 -12.077 24.452 1.00 41.09 91 ALA A CA 1
ATOM 688 C C . ALA A 1 91 ? -10.935 -11.562 24.196 1.00 41.09 91 ALA A C 1
ATOM 690 O O . ALA A 1 91 ? -10.194 -11.253 25.126 1.00 41.09 91 ALA A O 1
ATOM 691 N N . GLY A 1 92 ? -10.538 -11.495 22.927 1.00 42.59 92 GLY A N 1
ATOM 692 C CA . GLY A 1 92 ? -9.224 -11.049 22.472 1.00 42.59 92 GLY A CA 1
ATOM 693 C C . GLY A 1 92 ? -9.233 -10.573 21.022 1.00 42.59 92 GLY A C 1
ATOM 694 O O . GLY A 1 92 ? -8.179 -10.562 20.390 1.00 42.59 92 GLY A O 1
ATOM 695 N N . ASP A 1 93 ? -10.402 -10.206 20.488 1.00 52.31 93 ASP A N 1
ATOM 696 C CA . ASP A 1 93 ? -10.490 -9.459 19.238 1.00 52.31 93 ASP A CA 1
ATOM 697 C C . ASP A 1 93 ? -9.661 -8.180 19.420 1.00 52.31 93 ASP A C 1
ATOM 699 O O . ASP A 1 93 ? -9.958 -7.356 20.284 1.00 52.31 93 ASP A O 1
ATOM 703 N N . SER A 1 94 ? -8.538 -8.114 18.694 1.00 72.00 94 SER A N 1
ATOM 704 C CA . SER A 1 94 ? -7.422 -7.174 18.869 1.00 72.00 94 SER A CA 1
ATOM 705 C C . SER A 1 94 ? -7.864 -5.789 19.355 1.00 72.00 94 SER A C 1
ATOM 707 O O . SER A 1 94 ? -8.763 -5.192 18.774 1.00 72.00 94 SER A O 1
ATOM 709 N N . LEU A 1 95 ? -7.203 -5.224 20.373 1.00 81.06 95 LEU A N 1
ATOM 710 C CA . LEU A 1 95 ? -7.479 -3.863 20.868 1.00 81.06 95 LEU A CA 1
ATOM 711 C C . LEU A 1 95 ? -7.529 -2.826 19.727 1.00 81.06 95 LEU A C 1
ATOM 713 O O . LEU A 1 95 ? -8.323 -1.886 19.760 1.00 81.06 95 LEU A O 1
ATOM 717 N N . ILE A 1 96 ? -6.733 -3.037 18.673 1.00 85.44 96 ILE A N 1
ATOM 718 C CA . ILE A 1 96 ? -6.774 -2.232 17.448 1.00 85.44 96 ILE A CA 1
ATOM 719 C C . ILE A 1 96 ? -8.145 -2.337 16.764 1.00 85.44 96 ILE A C 1
ATOM 721 O O . ILE A 1 96 ? -8.707 -1.318 16.375 1.00 85.44 96 ILE A O 1
ATOM 725 N N . ALA A 1 97 ? -8.695 -3.545 16.634 1.00 84.81 97 ALA A N 1
ATOM 726 C CA . ALA A 1 97 ? -10.015 -3.802 16.065 1.00 84.81 97 ALA A CA 1
ATOM 727 C C . ALA A 1 97 ? -11.103 -3.022 16.803 1.00 84.81 97 ALA A C 1
ATOM 729 O O . ALA A 1 97 ? -11.870 -2.295 16.174 1.00 84.81 97 ALA A O 1
ATOM 730 N N . SER A 1 98 ? -11.131 -3.118 18.136 1.00 84.81 98 SER A N 1
ATOM 731 C CA . SER A 1 98 ? -12.139 -2.434 18.949 1.00 84.81 98 SER A CA 1
ATOM 732 C C . SER A 1 98 ? -12.027 -0.915 18.844 1.00 84.81 98 SER A C 1
ATOM 734 O O . SER A 1 98 ? -13.038 -0.237 18.679 1.00 84.81 98 SER A O 1
ATOM 736 N N . VAL A 1 99 ? -10.803 -0.375 18.867 1.00 86.38 99 VAL A N 1
ATOM 737 C CA . VAL A 1 99 ? -10.582 1.074 18.761 1.00 86.38 99 VAL A CA 1
ATOM 738 C C . VAL A 1 99 ? -10.944 1.580 17.364 1.00 86.38 99 VAL A C 1
ATOM 740 O O . VAL A 1 99 ? -11.608 2.608 17.238 1.00 86.38 99 VAL A O 1
ATOM 743 N N . LEU A 1 100 ? -10.578 0.853 16.302 1.00 87.19 100 LEU A N 1
ATOM 744 C CA . LEU A 1 100 ? -10.951 1.211 14.932 1.00 87.19 100 LEU A CA 1
ATOM 745 C C . LEU A 1 100 ? -12.464 1.152 14.717 1.00 87.19 100 LEU A C 1
ATOM 747 O O . LEU A 1 100 ? -13.010 2.036 14.062 1.00 87.19 100 LEU A O 1
ATOM 751 N N . GLN A 1 101 ? -13.148 0.151 15.274 1.00 88.00 101 GLN A N 1
ATOM 752 C CA . GLN A 1 101 ? -14.606 0.041 15.210 1.00 88.00 101 GLN A CA 1
ATOM 753 C C . GLN A 1 101 ? -15.291 1.185 15.957 1.00 88.00 101 GLN A C 1
ATOM 755 O O . GLN A 1 101 ? -16.192 1.821 15.411 1.00 88.00 101 GLN A O 1
ATOM 760 N N . GLU A 1 102 ? -14.838 1.500 17.170 1.00 87.12 102 GLU A N 1
ATOM 761 C CA . GLU A 1 102 ? -15.376 2.617 17.942 1.00 87.12 102 GLU A CA 1
ATOM 762 C C . GLU A 1 102 ? -15.180 3.950 17.204 1.00 87.12 102 GLU A C 1
ATOM 764 O O . GLU A 1 102 ? -16.116 4.745 17.090 1.00 87.12 102 GLU A O 1
ATOM 769 N N . GLN A 1 103 ? -13.992 4.185 16.643 1.00 85.31 103 GLN A N 1
ATOM 770 C CA . GLN A 1 103 ? -13.701 5.402 15.884 1.00 85.31 103 GLN A CA 1
ATOM 771 C C . GLN A 1 103 ? -14.493 5.500 14.580 1.00 85.31 103 GLN A C 1
ATOM 773 O O . GLN A 1 103 ? -14.999 6.571 14.242 1.00 85.31 103 GLN A O 1
ATOM 778 N N . ALA A 1 104 ? -14.651 4.388 13.868 1.00 88.69 104 ALA A N 1
ATOM 779 C CA . ALA A 1 104 ? -15.469 4.301 12.666 1.00 88.69 104 ALA A CA 1
ATOM 780 C C . ALA A 1 104 ? -16.934 4.671 12.952 1.00 88.69 104 ALA A C 1
ATOM 782 O O . ALA A 1 104 ? -17.506 5.494 12.238 1.00 88.69 104 ALA A O 1
ATOM 783 N N . LEU A 1 105 ? -17.503 4.156 14.050 1.00 87.88 105 LEU A N 1
ATOM 784 C CA . LEU A 1 105 ? -18.857 4.493 14.502 1.00 87.88 105 LEU A CA 1
ATOM 785 C C . LEU A 1 105 ? -18.993 5.971 14.890 1.00 87.88 105 LEU A C 1
ATOM 787 O O . LEU A 1 105 ? -19.987 6.609 14.556 1.00 87.88 105 LEU A O 1
ATOM 791 N N . GLN A 1 106 ? -17.998 6.538 15.576 1.00 84.81 106 GLN A N 1
ATOM 792 C CA . GLN A 1 106 ? -18.016 7.952 15.970 1.00 84.81 106 GLN A CA 1
ATOM 793 C C . GLN A 1 106 ? -17.915 8.907 14.772 1.00 84.81 106 GLN A C 1
ATOM 795 O O . GLN A 1 106 ? -18.448 10.019 14.824 1.00 84.81 106 GLN A O 1
ATOM 800 N N . MET A 1 107 ? -17.214 8.496 13.715 1.00 82.19 107 MET A N 1
ATOM 801 C CA . MET A 1 107 ? -16.992 9.292 12.506 1.00 82.19 107 MET A CA 1
ATOM 802 C C . MET A 1 107 ? -17.999 9.003 11.385 1.00 82.19 107 MET A C 1
ATOM 804 O O . MET A 1 107 ? -17.949 9.696 10.371 1.00 82.19 107 MET A O 1
ATOM 808 N N . ASP A 1 108 ? -18.899 8.033 11.574 1.00 86.12 108 ASP A N 1
ATOM 809 C CA . ASP A 1 108 ? -19.848 7.532 10.569 1.00 86.12 108 ASP A CA 1
ATOM 810 C C . ASP A 1 108 ? -19.152 7.090 9.265 1.00 86.12 108 ASP A C 1
ATOM 812 O O . ASP A 1 108 ? -19.540 7.435 8.150 1.00 86.12 108 ASP A O 1
ATOM 816 N N . LEU A 1 109 ? -18.045 6.355 9.416 1.00 88.94 109 LEU A N 1
ATOM 817 C CA . LEU A 1 109 ? -17.234 5.831 8.315 1.00 88.94 109 LEU A CA 1
ATOM 818 C C . LEU A 1 109 ? -17.107 4.308 8.427 1.00 88.94 109 LEU A C 1
ATOM 820 O O . LEU A 1 109 ? -17.085 3.777 9.533 1.00 88.94 109 LEU A O 1
ATOM 824 N N . PRO A 1 110 ? -16.953 3.574 7.313 1.00 89.44 110 PRO A N 1
ATOM 825 C CA . PRO A 1 110 ? -16.667 2.148 7.384 1.00 89.44 110 PRO A CA 1
ATOM 826 C C . PRO A 1 110 ? -15.260 1.901 7.948 1.00 89.44 110 PRO A C 1
ATOM 828 O O . PRO A 1 110 ? -14.296 2.563 7.559 1.00 89.44 110 PRO A O 1
ATOM 831 N N . VAL A 1 111 ? -15.128 0.890 8.814 1.00 89.69 111 VAL A N 1
ATOM 832 C CA . VAL A 1 111 ? -13.858 0.509 9.468 1.00 89.69 111 VAL A CA 1
ATOM 833 C C . VAL A 1 111 ? -12.745 0.281 8.442 1.00 89.69 111 VAL A C 1
ATOM 835 O O . VAL A 1 111 ? -11.635 0.770 8.621 1.00 89.69 111 VAL A O 1
ATOM 838 N N . GLY A 1 112 ? -13.076 -0.370 7.321 1.00 89.56 112 GLY A N 1
ATOM 839 C CA . GLY A 1 112 ? -12.154 -0.624 6.211 1.00 89.56 112 GLY A CA 1
ATOM 840 C C . GLY A 1 112 ? -11.599 0.625 5.528 1.00 89.56 112 GLY A C 1
ATOM 841 O O . GLY A 1 112 ? -10.486 0.580 5.014 1.00 89.56 112 GLY A O 1
ATOM 842 N N . LEU A 1 113 ? -12.349 1.732 5.519 1.00 90.25 113 LEU A N 1
ATOM 843 C CA . LEU A 1 113 ? -11.879 3.021 5.004 1.00 90.25 113 LEU A CA 1
ATOM 844 C C . LEU A 1 113 ? -10.999 3.727 6.034 1.00 90.25 113 LEU A C 1
ATOM 846 O O . LEU A 1 113 ? -9.975 4.300 5.675 1.00 90.25 113 LEU A O 1
ATOM 850 N N . LEU A 1 114 ? -11.402 3.698 7.306 1.00 90.06 114 LEU A N 1
ATOM 851 C CA . LEU A 1 114 ? -10.662 4.353 8.378 1.00 90.06 114 LEU A CA 1
ATOM 852 C C . LEU A 1 114 ? -9.283 3.714 8.573 1.00 90.06 114 LEU A C 1
ATOM 854 O O . LEU A 1 114 ? -8.288 4.429 8.656 1.00 90.06 114 LEU A O 1
ATOM 858 N N . SER A 1 115 ? -9.220 2.381 8.593 1.00 90.69 115 SER A N 1
ATOM 859 C CA . SER A 1 115 ? -7.964 1.633 8.673 1.00 90.69 115 SER A CA 1
ATOM 860 C C . SER A 1 115 ? -7.078 1.891 7.455 1.00 90.69 115 SER A C 1
ATOM 862 O O . SER A 1 115 ? -5.903 2.201 7.619 1.00 90.69 115 SER A O 1
ATOM 864 N N . ALA A 1 116 ? -7.649 1.867 6.247 1.00 91.19 116 ALA A N 1
ATOM 865 C CA . ALA A 1 116 ? -6.948 2.202 5.011 1.00 91.19 116 ALA A CA 1
ATOM 866 C C . ALA A 1 116 ? -6.343 3.614 5.049 1.00 91.19 116 ALA A C 1
ATOM 868 O O . ALA A 1 116 ? -5.158 3.784 4.760 1.00 91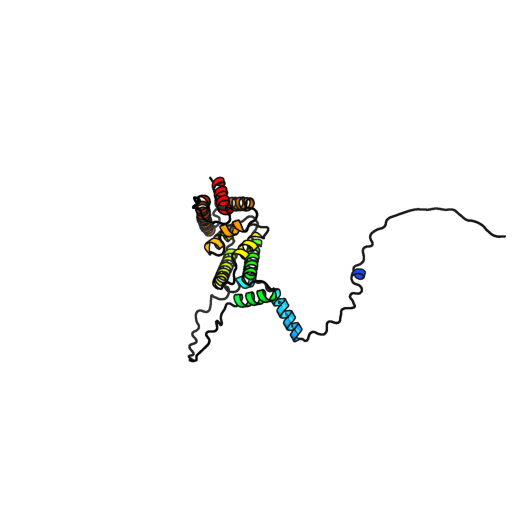.19 116 ALA A O 1
ATOM 869 N N . ARG A 1 117 ? -7.122 4.621 5.462 1.00 90.31 117 ARG A N 1
ATOM 870 C CA . ARG A 1 117 ? -6.636 5.998 5.606 1.00 90.31 117 ARG A CA 1
ATOM 871 C C . ARG A 1 117 ? -5.533 6.099 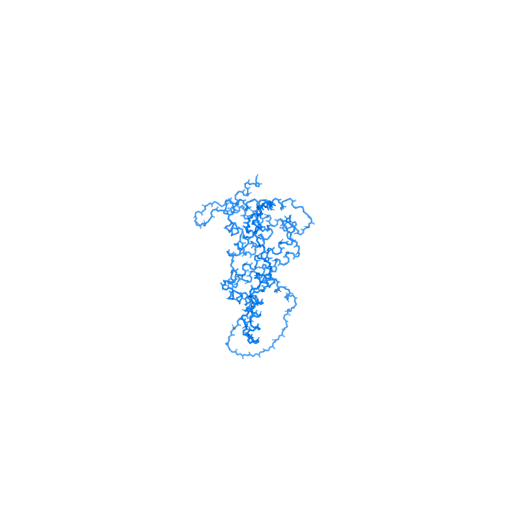6.656 1.00 90.31 117 ARG A C 1
ATOM 873 O O . ARG A 1 117 ? -4.486 6.665 6.365 1.00 90.31 117 ARG A O 1
ATOM 880 N N . ALA A 1 118 ? -5.737 5.528 7.842 1.00 90.12 118 ALA A N 1
ATOM 881 C CA . ALA A 1 118 ? -4.751 5.563 8.920 1.00 90.12 118 ALA A CA 1
ATOM 882 C C . ALA A 1 118 ? -3.423 4.906 8.507 1.00 90.12 118 ALA A C 1
ATOM 884 O O . ALA A 1 118 ? -2.350 5.451 8.772 1.00 90.12 118 ALA A O 1
ATOM 885 N N . SER A 1 119 ? -3.483 3.767 7.808 1.00 90.62 119 SER A N 1
ATOM 886 C CA . SER A 1 119 ? -2.306 3.101 7.247 1.00 90.62 119 SER A CA 1
ATOM 887 C C . SER A 1 119 ? -1.613 3.964 6.191 1.00 90.62 119 SER A C 1
ATOM 889 O O . SER A 1 119 ? -0.394 4.116 6.250 1.00 90.62 119 SER A O 1
ATOM 891 N N . ALA A 1 120 ? -2.356 4.559 5.252 1.00 89.94 120 ALA A N 1
ATOM 892 C CA . ALA A 1 120 ? -1.790 5.421 4.212 1.00 89.94 120 ALA A CA 1
ATOM 893 C C . ALA A 1 120 ? -1.115 6.667 4.813 1.00 89.94 120 ALA A C 1
ATOM 895 O O . ALA A 1 120 ? 0.051 6.939 4.526 1.00 89.94 120 ALA A O 1
ATOM 896 N N . GLU A 1 121 ? -1.789 7.373 5.725 1.00 88.81 121 GLU A N 1
ATOM 897 C CA . GLU A 1 121 ? -1.225 8.516 6.455 1.00 88.81 121 GLU A CA 1
ATOM 898 C C . GLU A 1 121 ? 0.057 8.131 7.197 1.00 88.81 121 GLU A C 1
ATOM 900 O O . GLU A 1 121 ? 1.054 8.860 7.155 1.00 88.81 121 GLU A O 1
ATOM 905 N N . LYS A 1 122 ? 0.074 6.949 7.827 1.00 89.38 122 LYS A N 1
ATOM 906 C CA . LYS A 1 122 ? 1.258 6.474 8.535 1.00 89.38 122 LYS A CA 1
ATOM 907 C C . LYS A 1 122 ? 2.428 6.192 7.602 1.00 89.38 122 LYS A C 1
ATOM 909 O O . LYS A 1 122 ? 3.563 6.545 7.926 1.00 89.38 122 LYS A O 1
ATOM 914 N N . ILE A 1 123 ? 2.163 5.597 6.441 1.00 87.88 123 ILE A N 1
ATOM 915 C CA . ILE A 1 123 ? 3.169 5.375 5.398 1.00 87.88 123 ILE A CA 1
ATOM 916 C C . ILE A 1 123 ? 3.754 6.710 4.945 1.00 87.88 123 ILE A C 1
ATOM 918 O O . ILE A 1 123 ? 4.976 6.860 4.925 1.00 87.88 123 ILE A O 1
ATOM 922 N N . HIS A 1 124 ? 2.912 7.709 4.680 1.00 84.62 124 HIS A N 1
ATOM 923 C CA . HIS A 1 124 ? 3.380 9.045 4.317 1.00 84.62 124 HIS A CA 1
ATOM 924 C C . HIS A 1 124 ? 4.207 9.701 5.426 1.00 84.62 124 HIS A C 1
ATOM 926 O O . HIS A 1 124 ? 5.205 10.350 5.129 1.00 84.62 124 HIS A O 1
ATOM 932 N N . GLN A 1 125 ? 3.878 9.487 6.701 1.00 83.94 125 GLN A N 1
ATOM 933 C CA . GLN A 1 125 ? 4.687 9.985 7.817 1.00 83.94 125 GLN A CA 1
ATOM 934 C C . GLN A 1 125 ? 6.053 9.280 7.916 1.00 83.94 125 GLN A C 1
ATOM 936 O O . GLN A 1 125 ? 7.065 9.913 8.223 1.00 83.94 125 GLN A O 1
ATOM 941 N N . ILE A 1 126 ? 6.110 7.970 7.654 1.00 81.31 126 ILE A N 1
ATOM 942 C CA . ILE A 1 126 ? 7.377 7.222 7.579 1.00 81.31 126 ILE A CA 1
ATOM 943 C C . ILE A 1 126 ? 8.232 7.768 6.425 1.00 81.31 126 ILE A C 1
ATOM 945 O O . ILE A 1 126 ? 9.447 7.917 6.585 1.00 81.31 126 ILE A O 1
ATOM 949 N N . LEU A 1 127 ? 7.588 8.115 5.308 1.00 75.81 127 LEU A N 1
ATOM 950 C CA . LEU A 1 127 ? 8.197 8.681 4.107 1.00 75.81 127 LEU A CA 1
ATOM 951 C C . LEU A 1 127 ? 8.622 10.144 4.244 1.00 75.81 127 LEU A C 1
ATOM 953 O O . LEU A 1 127 ? 9.656 10.510 3.706 1.00 75.81 127 LEU A O 1
ATOM 957 N N . SER A 1 128 ? 7.905 10.985 4.990 1.00 70.31 128 SER A N 1
ATOM 958 C CA . SER A 1 128 ? 8.226 12.418 5.103 1.00 70.31 128 SER A CA 1
ATOM 959 C C . SER A 1 128 ? 9.566 12.691 5.793 1.00 70.31 128 SER A C 1
ATOM 961 O O . SER A 1 128 ? 10.128 13.775 5.669 1.00 70.31 128 SER A O 1
ATOM 963 N N . VAL A 1 129 ? 10.080 11.708 6.539 1.00 63.41 129 VAL A N 1
ATOM 964 C CA . VAL A 1 129 ? 11.417 11.748 7.157 1.00 63.41 129 VAL A CA 1
ATOM 965 C C . VAL A 1 129 ? 12.521 11.443 6.129 1.00 63.41 129 VAL A C 1
ATOM 967 O O . VAL A 1 129 ? 13.697 11.697 6.379 1.00 63.41 129 VAL A O 1
ATOM 970 N N . VAL A 1 130 ? 12.160 10.907 4.962 1.00 60.56 130 VAL A N 1
ATOM 971 C CA . VAL A 1 130 ? 13.079 10.571 3.877 1.00 60.56 130 VAL A CA 1
ATOM 972 C C . VAL A 1 130 ? 13.392 11.827 3.064 1.00 60.56 130 VAL A C 1
ATOM 974 O O . VAL A 1 130 ? 12.511 12.480 2.507 1.00 60.56 130 VAL A O 1
ATOM 977 N N . SER A 1 131 ? 14.675 12.168 2.960 1.00 53.69 131 SER A N 1
ATOM 978 C CA . SER A 1 131 ? 15.145 13.161 1.993 1.00 53.69 131 SER A CA 1
ATOM 979 C C . SER A 1 131 ? 14.731 12.726 0.585 1.00 53.69 131 SER A C 1
ATOM 981 O O . SER A 1 131 ? 14.964 11.579 0.223 1.00 53.69 131 SER A O 1
ATOM 983 N N . ARG A 1 132 ? 14.170 13.645 -0.215 1.00 54.44 132 ARG A N 1
ATOM 984 C CA . ARG A 1 132 ? 13.524 13.463 -1.544 1.00 54.44 132 ARG A CA 1
ATOM 985 C C . ARG A 1 132 ? 14.321 12.728 -2.652 1.00 54.44 132 ARG A C 1
ATOM 987 O O . ARG A 1 132 ? 13.982 12.848 -3.825 1.00 54.44 132 ARG A O 1
ATOM 994 N N . ARG A 1 133 ? 15.430 12.064 -2.332 1.00 54.16 133 ARG A N 1
ATOM 995 C CA . ARG A 1 133 ? 16.400 11.483 -3.268 1.00 54.16 133 ARG A CA 1
ATOM 996 C C . ARG A 1 133 ? 16.753 10.020 -2.999 1.00 54.16 133 ARG A C 1
ATOM 998 O O . ARG A 1 133 ? 17.604 9.501 -3.706 1.00 54.16 133 ARG A O 1
ATOM 1005 N N . THR A 1 134 ? 16.171 9.357 -2.000 1.00 64.81 134 THR A N 1
ATOM 1006 C CA . THR A 1 134 ? 16.513 7.952 -1.723 1.00 64.81 134 THR A CA 1
ATOM 1007 C C . THR A 1 134 ? 15.376 7.023 -2.120 1.00 64.81 134 THR A C 1
ATOM 1009 O O . THR A 1 134 ? 14.281 7.114 -1.572 1.00 64.81 134 THR A O 1
ATOM 1012 N N . VAL A 1 135 ? 15.667 6.091 -3.027 1.00 65.38 135 VAL A N 1
ATOM 1013 C CA . VAL A 1 135 ? 14.735 5.041 -3.485 1.00 65.38 135 VAL A CA 1
ATOM 1014 C C . VAL A 1 135 ? 14.586 3.907 -2.458 1.00 65.38 135 VAL A C 1
ATOM 1016 O O . VAL A 1 135 ? 13.768 3.005 -2.613 1.00 65.38 135 VAL A O 1
ATOM 1019 N N . MET A 1 136 ? 15.364 3.950 -1.373 1.00 74.19 136 MET A N 1
ATOM 1020 C CA . MET A 1 136 ? 15.365 2.932 -0.328 1.00 74.19 136 MET A CA 1
ATOM 1021 C C . MET A 1 136 ? 15.068 3.519 1.048 1.00 74.19 136 MET A C 1
ATOM 1023 O O . MET A 1 136 ? 15.452 4.645 1.370 1.00 74.19 136 MET A O 1
ATOM 1027 N N . LEU A 1 137 ? 14.411 2.713 1.877 1.00 76.69 137 LEU A N 1
ATOM 1028 C CA . LEU A 1 137 ? 14.107 3.028 3.267 1.00 76.69 137 LEU A CA 1
ATOM 1029 C C . LEU A 1 137 ? 15.330 2.805 4.165 1.00 76.69 137 LEU A C 1
ATOM 1031 O O . LEU A 1 137 ? 16.096 1.858 3.984 1.00 76.69 137 LEU A O 1
ATOM 1035 N N . SER A 1 138 ? 15.477 3.628 5.204 1.00 79.88 138 SER A N 1
ATOM 1036 C CA . SER A 1 138 ? 16.452 3.368 6.271 1.00 79.88 138 SER A CA 1
ATOM 1037 C C . SER A 1 138 ? 16.062 2.136 7.101 1.00 79.88 138 SER A C 1
ATOM 1039 O O . SER A 1 138 ? 14.888 1.774 7.191 1.00 79.88 138 SER A O 1
ATOM 1041 N N . SER A 1 139 ? 17.030 1.515 7.782 1.00 77.00 139 SER A N 1
ATOM 1042 C CA . SER A 1 139 ? 16.776 0.353 8.655 1.00 77.00 139 SER A CA 1
ATOM 1043 C C . SER A 1 139 ? 15.679 0.618 9.707 1.00 77.00 139 SER A C 1
ATOM 1045 O O . SER A 1 139 ? 14.774 -0.196 9.889 1.00 77.00 139 SER A O 1
ATOM 1047 N N . ALA A 1 140 ? 15.679 1.808 10.322 1.00 81.38 140 ALA A N 1
ATOM 1048 C CA . ALA A 1 140 ? 14.662 2.208 11.298 1.00 81.38 140 ALA A CA 1
ATOM 1049 C C . ALA A 1 140 ? 13.259 2.398 10.686 1.00 81.38 140 ALA A C 1
ATOM 1051 O O . ALA A 1 140 ? 12.252 2.218 11.368 1.00 81.38 140 ALA A O 1
ATOM 1052 N N . GLN A 1 141 ? 13.170 2.774 9.409 1.00 81.94 141 GLN A N 1
ATOM 1053 C CA . GLN A 1 141 ? 11.893 2.870 8.698 1.00 81.94 141 GLN A CA 1
ATOM 1054 C C . GLN A 1 141 ? 11.397 1.496 8.267 1.00 81.94 141 GLN A C 1
ATOM 1056 O O . GLN A 1 141 ? 10.206 1.227 8.386 1.00 81.94 141 GLN A O 1
ATOM 1061 N N . ARG A 1 142 ? 12.298 0.607 7.833 1.00 85.00 142 ARG A N 1
ATOM 1062 C CA . ARG A 1 142 ? 11.952 -0.772 7.469 1.00 85.00 142 ARG A CA 1
ATOM 1063 C C . ARG A 1 142 ? 11.333 -1.532 8.633 1.00 85.00 142 ARG A C 1
ATOM 1065 O O . ARG A 1 142 ? 10.355 -2.237 8.416 1.00 85.00 142 ARG A O 1
ATOM 1072 N N . SER A 1 143 ? 11.847 -1.374 9.854 1.00 84.12 143 SER A N 1
ATOM 1073 C CA . SER A 1 143 ? 11.263 -2.035 11.029 1.00 84.12 143 SER A CA 1
ATOM 1074 C C . SER A 1 143 ? 9.851 -1.527 11.336 1.00 84.12 143 SER A C 1
ATOM 1076 O O . SER A 1 143 ? 8.933 -2.332 11.478 1.00 84.12 143 SER A O 1
ATOM 1078 N N . LYS A 1 144 ? 9.642 -0.202 11.345 1.00 86.88 144 LYS A N 1
ATOM 1079 C CA . LYS A 1 144 ? 8.310 0.407 11.523 1.00 86.88 144 LYS A CA 1
ATOM 1080 C C . LYS A 1 144 ? 7.341 -0.011 10.423 1.00 86.88 144 LYS A C 1
ATOM 1082 O O . LYS A 1 144 ? 6.199 -0.343 10.707 1.00 86.88 144 LYS A O 1
ATOM 1087 N N . PHE A 1 145 ? 7.802 -0.022 9.178 1.00 88.19 145 PHE A N 1
ATOM 1088 C CA . PHE A 1 145 ? 6.989 -0.426 8.042 1.00 88.19 145 PHE A CA 1
ATOM 1089 C C . PHE A 1 145 ? 6.640 -1.918 8.096 1.00 88.19 145 PHE A C 1
ATOM 1091 O O . PHE A 1 145 ? 5.503 -2.275 7.836 1.00 88.19 145 PHE A O 1
ATOM 1098 N N . THR A 1 146 ? 7.565 -2.785 8.516 1.00 87.69 146 THR A N 1
ATOM 1099 C CA . THR A 1 146 ? 7.286 -4.221 8.709 1.00 87.69 146 THR A CA 1
ATOM 1100 C C . THR A 1 146 ? 6.232 -4.447 9.795 1.00 87.69 146 THR A C 1
ATOM 1102 O O . THR A 1 146 ? 5.309 -5.224 9.581 1.00 87.69 146 THR A O 1
ATOM 1105 N N . CYS A 1 147 ? 6.321 -3.727 10.920 1.00 87.56 147 CYS A N 1
ATOM 1106 C CA . CYS A 1 147 ? 5.282 -3.744 11.955 1.00 87.56 147 CYS A CA 1
ATOM 1107 C C . CYS A 1 147 ? 3.919 -3.320 11.382 1.00 87.56 147 CYS A C 1
ATOM 1109 O O . CYS A 1 147 ? 2.927 -4.021 11.551 1.00 87.56 147 CYS A O 1
ATOM 1111 N N . LEU A 1 148 ? 3.889 -2.219 10.625 1.00 89.75 148 LEU A N 1
ATOM 1112 C CA . LEU A 1 148 ? 2.666 -1.739 9.987 1.00 89.75 148 LEU A CA 1
ATOM 1113 C C . LEU A 1 148 ? 2.066 -2.773 9.023 1.00 89.75 148 LEU A C 1
ATOM 1115 O O . LEU A 1 148 ? 0.858 -2.985 9.045 1.00 89.75 148 LEU A O 1
ATOM 1119 N N . LEU A 1 149 ? 2.896 -3.427 8.203 1.00 89.12 149 LEU A N 1
ATOM 1120 C CA . LEU A 1 149 ? 2.459 -4.473 7.274 1.00 89.12 149 LEU A CA 1
ATOM 1121 C C . LEU A 1 149 ? 1.805 -5.649 8.006 1.00 89.12 149 LEU A C 1
ATOM 1123 O O . LEU A 1 149 ? 0.759 -6.115 7.566 1.00 89.12 149 LEU A O 1
ATOM 1127 N N . GLN A 1 150 ? 2.381 -6.087 9.128 1.00 89.31 150 GLN A N 1
ATOM 1128 C CA . GLN A 1 150 ? 1.817 -7.161 9.953 1.00 89.31 150 GLN A CA 1
ATOM 1129 C C . GLN A 1 150 ? 0.432 -6.774 10.477 1.00 89.31 150 GLN A C 1
ATOM 1131 O O . GLN A 1 150 ? -0.538 -7.493 10.252 1.00 89.31 150 GLN A O 1
ATOM 1136 N N . THR A 1 151 ? 0.300 -5.576 11.051 1.00 87.62 151 THR A N 1
ATOM 1137 C CA . THR A 1 151 ? -0.998 -5.071 11.509 1.00 87.62 151 THR A CA 1
ATOM 1138 C C . THR A 1 151 ? -2.014 -4.980 10.367 1.00 87.62 151 THR A C 1
ATOM 1140 O O . THR A 1 151 ? -3.179 -5.330 10.530 1.00 87.62 151 THR A O 1
ATOM 1143 N N . MET A 1 152 ? -1.599 -4.521 9.185 1.00 89.88 152 MET A N 1
ATOM 1144 C CA . MET A 1 152 ? -2.480 -4.445 8.017 1.00 89.88 152 MET A CA 1
ATOM 1145 C C . MET A 1 152 ? -2.940 -5.831 7.548 1.00 89.88 152 MET A C 1
ATOM 1147 O O . MET A 1 152 ? -4.102 -5.983 7.171 1.00 89.88 152 MET A O 1
ATOM 1151 N N . GLN A 1 153 ? -2.072 -6.843 7.601 1.00 89.38 153 GLN A N 1
ATOM 1152 C CA . GLN A 1 153 ? -2.436 -8.232 7.314 1.00 89.38 153 GLN A CA 1
ATOM 1153 C C . GLN A 1 153 ? -3.444 -8.773 8.330 1.00 89.38 153 GLN A C 1
ATOM 1155 O O . GLN A 1 153 ? -4.441 -9.378 7.931 1.00 89.38 153 GLN A O 1
ATOM 1160 N N . ASP A 1 154 ? -3.249 -8.487 9.616 1.00 88.25 154 ASP A N 1
ATOM 1161 C CA . ASP A 1 154 ? -4.187 -8.874 10.671 1.00 88.25 154 ASP A CA 1
ATOM 1162 C C . ASP A 1 154 ? -5.561 -8.218 10.455 1.00 88.25 154 ASP A C 1
ATOM 1164 O O . ASP A 1 154 ? -6.603 -8.881 10.514 1.00 88.25 154 ASP A O 1
ATOM 1168 N N . LEU A 1 155 ? -5.585 -6.930 10.102 1.00 88.50 155 LEU A N 1
ATOM 1169 C CA . LEU A 1 155 ? -6.817 -6.207 9.771 1.00 88.50 155 LEU A CA 1
ATOM 1170 C C . LEU A 1 155 ? -7.485 -6.728 8.493 1.00 88.50 155 LEU A C 1
ATOM 1172 O O . LEU A 1 155 ? -8.712 -6.740 8.391 1.00 88.50 155 LEU A O 1
ATOM 1176 N N . GLN A 1 156 ? -6.701 -7.190 7.522 1.00 88.06 156 GLN A N 1
ATOM 1177 C CA . GLN A 1 156 ? -7.222 -7.816 6.312 1.00 88.06 156 GLN A CA 1
ATOM 1178 C C . GLN A 1 156 ? -7.842 -9.184 6.612 1.00 88.06 156 GLN A C 1
ATOM 1180 O O . GLN A 1 156 ? -8.916 -9.489 6.098 1.00 88.06 156 GLN A O 1
ATOM 1185 N N . SER A 1 157 ? -7.214 -9.983 7.479 1.00 87.06 157 SER A N 1
ATOM 1186 C CA . SER A 1 157 ? -7.741 -11.286 7.905 1.00 87.06 157 SER A CA 1
ATOM 1187 C C . SER A 1 157 ? -9.069 -11.168 8.665 1.00 87.06 157 SER A C 1
ATOM 1189 O O . SER A 1 157 ? -9.935 -12.031 8.550 1.00 87.06 157 SER A O 1
ATOM 1191 N N . SER A 1 158 ? -9.264 -10.054 9.371 1.00 86.31 158 SER A N 1
ATOM 1192 C CA . SER A 1 158 ? -10.480 -9.724 10.123 1.00 86.31 158 SER A CA 1
ATOM 1193 C C . SER A 1 158 ? -11.499 -8.900 9.321 1.00 86.31 158 SER A C 1
ATOM 1195 O O . SER A 1 158 ? -12.490 -8.433 9.878 1.00 86.31 158 SER A O 1
ATOM 1197 N N . ASN A 1 159 ? -11.292 -8.733 8.007 1.00 84.31 159 ASN A N 1
ATOM 1198 C CA . ASN A 1 159 ? -12.169 -7.982 7.097 1.00 84.31 159 ASN A CA 1
ATOM 1199 C C . ASN A 1 159 ? -12.411 -6.512 7.512 1.00 84.31 159 ASN A C 1
ATOM 1201 O O . ASN A 1 159 ? -13.434 -5.908 7.189 1.00 84.31 159 ASN A O 1
ATOM 1205 N N . MET A 1 160 ? -11.458 -5.914 8.228 1.00 87.31 160 MET A N 1
ATOM 1206 C CA . MET A 1 160 ? -11.494 -4.522 8.686 1.00 87.31 160 MET A CA 1
ATOM 1207 C C . MET A 1 160 ? -10.574 -3.609 7.875 1.00 87.31 160 MET A C 1
ATOM 1209 O O . MET A 1 160 ? -10.353 -2.466 8.269 1.00 87.31 160 MET A O 1
ATOM 1213 N N . PHE A 1 161 ? -10.033 -4.087 6.754 1.00 90.06 161 PHE A N 1
ATOM 1214 C CA . PHE A 1 161 ? -9.143 -3.339 5.869 1.00 90.06 161 PHE A CA 1
ATOM 1215 C C . PHE A 1 161 ? -9.619 -3.425 4.419 1.00 90.06 161 PHE A C 1
ATOM 1217 O O . PHE A 1 161 ? -9.840 -4.515 3.893 1.00 90.06 161 PHE A O 1
ATOM 1224 N N . SER A 1 162 ? -9.768 -2.274 3.758 1.00 89.75 162 SER A N 1
ATOM 1225 C CA . SER A 1 162 ? -10.174 -2.214 2.352 1.00 89.75 162 SER A CA 1
ATOM 1226 C C . SER A 1 162 ? -8.993 -1.874 1.444 1.00 89.75 162 SER A C 1
ATOM 1228 O O . SER A 1 162 ? -8.514 -0.740 1.435 1.00 89.75 162 SER A O 1
ATOM 1230 N N . ARG A 1 163 ? -8.575 -2.845 0.621 1.00 90.06 163 ARG A N 1
ATOM 1231 C CA . ARG A 1 163 ? -7.476 -2.693 -0.352 1.00 90.06 163 ARG A CA 1
ATOM 1232 C C . ARG A 1 163 ? -7.717 -1.560 -1.348 1.00 90.06 163 ARG A C 1
ATOM 1234 O O . ARG A 1 163 ? -6.841 -0.730 -1.552 1.00 90.06 163 ARG A O 1
ATOM 1241 N N . LEU A 1 164 ? -8.932 -1.489 -1.896 1.00 87.56 164 LEU A N 1
ATOM 1242 C CA . LEU A 1 164 ? -9.329 -0.460 -2.862 1.00 87.56 164 LEU A CA 1
ATOM 1243 C C . LEU A 1 164 ? -9.300 0.950 -2.255 1.00 87.56 164 LEU A C 1
ATOM 1245 O O . LEU A 1 164 ? -8.865 1.901 -2.896 1.00 87.56 164 LEU A O 1
ATOM 1249 N N . GLN A 1 165 ? -9.769 1.107 -1.015 1.00 89.06 165 GLN A N 1
ATOM 1250 C CA . GLN A 1 165 ? -9.717 2.413 -0.352 1.00 89.06 165 GLN A CA 1
ATOM 1251 C C . GLN A 1 165 ? -8.276 2.798 -0.021 1.00 89.06 165 GLN A C 1
ATOM 1253 O O . GLN A 1 165 ? -7.897 3.956 -0.163 1.00 89.06 165 GLN A O 1
ATOM 1258 N N . PHE A 1 166 ? -7.449 1.828 0.365 1.00 90.69 166 PHE A N 1
ATOM 1259 C CA . PHE A 1 166 ? -6.040 2.068 0.640 1.00 90.69 166 PHE A CA 1
ATOM 1260 C C . PHE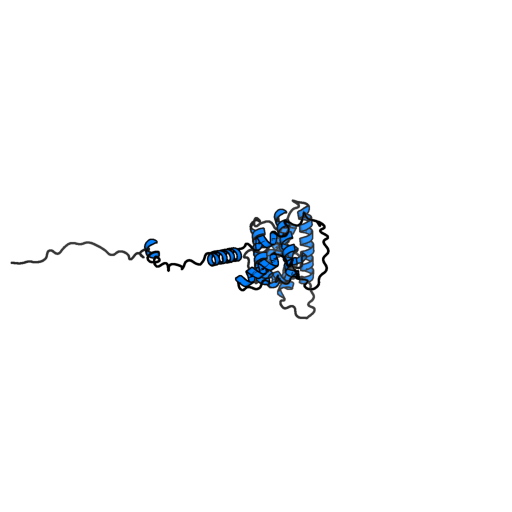 A 1 166 ? -5.259 2.467 -0.615 1.00 90.69 166 PHE A C 1
ATOM 1262 O O . PHE A 1 166 ? -4.495 3.431 -0.562 1.00 90.69 166 PHE A O 1
ATOM 1269 N N . SER A 1 167 ? -5.479 1.797 -1.753 1.00 87.06 167 SER A N 1
ATOM 1270 C CA . SER A 1 167 ? -4.844 2.175 -3.020 1.00 87.06 167 SER A CA 1
ATOM 1271 C C . SER A 1 167 ? -5.234 3.598 -3.424 1.00 87.06 167 SER A C 1
ATOM 1273 O O . SER A 1 167 ? -4.372 4.379 -3.817 1.00 87.06 167 SER A O 1
ATOM 1275 N N . GLN A 1 168 ? -6.497 3.986 -3.230 1.00 88.50 168 GLN A N 1
ATOM 1276 C CA . GLN A 1 168 ? -6.950 5.358 -3.456 1.00 88.50 168 GLN A CA 1
ATOM 1277 C C . GLN A 1 168 ? -6.307 6.364 -2.494 1.00 88.50 168 GLN A C 1
ATOM 1279 O O . GLN A 1 168 ? -5.874 7.420 -2.943 1.00 88.50 168 GLN A O 1
ATOM 1284 N N . GLU A 1 169 ? -6.235 6.082 -1.191 1.00 87.50 169 GLU A N 1
ATOM 1285 C CA . GLU A 1 169 ? -5.630 7.005 -0.218 1.00 87.50 169 GLU A CA 1
ATOM 1286 C C . GLU A 1 169 ? -4.121 7.186 -0.455 1.00 87.50 169 GLU A C 1
ATOM 1288 O O . GLU A 1 169 ? -3.647 8.318 -0.391 1.00 87.50 169 GLU A O 1
ATOM 1293 N N . ILE A 1 170 ? -3.386 6.132 -0.832 1.00 85.38 170 ILE A N 1
ATOM 1294 C CA . ILE A 1 170 ? -1.970 6.253 -1.226 1.00 85.38 170 ILE A CA 1
ATOM 1295 C C . ILE A 1 170 ? -1.804 7.109 -2.486 1.00 85.38 170 ILE A C 1
ATOM 1297 O O . ILE A 1 170 ? -0.906 7.946 -2.544 1.00 85.38 170 ILE A O 1
ATOM 1301 N N . CYS A 1 171 ? -2.670 6.932 -3.489 1.00 81.31 171 CYS A N 1
ATOM 1302 C CA . CYS A 1 171 ? -2.578 7.676 -4.750 1.00 81.31 171 CYS A CA 1
ATOM 1303 C C . CYS A 1 171 ? -3.082 9.127 -4.636 1.00 81.31 171 CYS A C 1
ATOM 1305 O O . CYS A 1 171 ? -2.790 9.953 -5.497 1.00 81.31 171 CYS A O 1
ATOM 1307 N N . LYS A 1 172 ? -3.837 9.468 -3.580 1.00 81.25 172 LYS A N 1
ATOM 1308 C CA . LYS A 1 172 ? -4.288 10.846 -3.305 1.00 81.25 172 LYS A CA 1
ATOM 1309 C C . LYS A 1 172 ? -3.151 11.767 -2.868 1.00 81.25 172 LYS A C 1
ATOM 1311 O O . LYS A 1 172 ? -3.287 12.989 -2.977 1.00 81.25 172 LYS A O 1
ATOM 1316 N N . ALA A 1 173 ? -2.059 11.223 -2.339 1.00 72.44 173 ALA A N 1
ATOM 1317 C CA . ALA A 1 173 ? -0.922 12.034 -1.942 1.00 72.44 173 ALA A CA 1
ATOM 1318 C C . ALA A 1 173 ? -0.249 12.674 -3.166 1.00 72.44 173 ALA A C 1
ATOM 1320 O O . ALA A 1 173 ? -0.135 12.076 -4.229 1.00 72.44 173 ALA A O 1
ATOM 1321 N N . LYS A 1 174 ? 0.230 13.915 -3.010 1.00 66.06 174 LYS A N 1
ATOM 1322 C CA . LYS A 1 174 ? 0.940 14.639 -4.084 1.00 66.06 174 LYS A CA 1
ATOM 1323 C C . LYS A 1 174 ? 2.281 14.001 -4.461 1.00 66.06 174 LYS A C 1
ATOM 1325 O O . LYS A 1 174 ? 2.838 14.338 -5.501 1.00 66.06 174 LYS A O 1
ATOM 1330 N N . GLU A 1 175 ? 2.820 13.155 -3.592 1.00 72.69 175 GLU A N 1
ATOM 1331 C CA . GLU A 1 175 ? 4.110 12.502 -3.767 1.00 72.69 175 GLU A CA 1
ATOM 1332 C C . GLU A 1 175 ? 3.883 11.026 -4.094 1.00 72.69 175 GLU A C 1
ATOM 1334 O O . GLU A 1 175 ? 3.126 10.346 -3.401 1.00 72.69 175 GLU A O 1
ATOM 1339 N N . GLN A 1 176 ? 4.544 10.548 -5.151 1.00 77.94 176 GLN A N 1
ATOM 1340 C CA . GLN A 1 176 ? 4.520 9.135 -5.519 1.00 77.94 176 GLN A CA 1
ATOM 1341 C C . GLN A 1 176 ? 5.221 8.302 -4.431 1.00 77.94 176 GLN A C 1
ATOM 1343 O O . GLN A 1 176 ? 6.229 8.754 -3.874 1.00 77.94 176 GLN A O 1
ATOM 1348 N N . PRO A 1 177 ? 4.699 7.109 -4.090 1.00 80.25 177 PRO A N 1
ATOM 1349 C CA . PRO A 1 177 ? 5.307 6.257 -3.077 1.00 80.25 177 PRO A CA 1
ATOM 1350 C C . PRO A 1 177 ? 6.685 5.765 -3.531 1.00 80.25 177 PRO A C 1
ATOM 1352 O O . PRO A 1 177 ? 6.928 5.576 -4.714 1.00 80.25 177 PRO A O 1
ATOM 1355 N N . ILE A 1 178 ? 7.591 5.508 -2.586 1.00 84.00 178 ILE A N 1
ATOM 1356 C CA . ILE A 1 178 ? 8.902 4.918 -2.899 1.00 84.00 178 ILE A CA 1
ATOM 1357 C C . ILE A 1 178 ? 8.719 3.487 -3.429 1.00 84.00 178 ILE A C 1
ATOM 1359 O O . ILE A 1 178 ? 7.957 2.705 -2.851 1.00 84.00 178 ILE A O 1
ATOM 1363 N N . LEU A 1 179 ? 9.473 3.102 -4.463 1.00 84.50 179 LEU A N 1
ATOM 1364 C CA . LEU A 1 179 ? 9.386 1.769 -5.070 1.00 84.50 179 LEU A CA 1
ATOM 1365 C C . LEU A 1 179 ? 9.598 0.602 -4.081 1.00 84.50 179 LEU A C 1
ATOM 1367 O O . LEU A 1 179 ? 8.888 -0.398 -4.166 1.00 84.50 179 LEU A O 1
ATOM 1371 N N . GLU A 1 180 ? 10.493 0.728 -3.089 1.00 86.62 180 GLU A N 1
ATOM 1372 C CA . GLU A 1 180 ? 10.659 -0.290 -2.030 1.00 86.62 180 GLU A CA 1
ATOM 1373 C C . GLU A 1 180 ? 9.349 -0.553 -1.257 1.00 86.62 180 GLU A C 1
ATOM 1375 O O . GLU A 1 180 ? 9.059 -1.698 -0.907 1.00 86.62 180 GLU A O 1
ATOM 1380 N N . ILE A 1 181 ? 8.534 0.476 -1.004 1.00 85.81 181 ILE A N 1
ATOM 1381 C CA . ILE A 1 181 ? 7.246 0.332 -0.306 1.00 85.81 181 ILE A CA 1
ATOM 1382 C C . ILE A 1 181 ? 6.254 -0.417 -1.179 1.00 85.81 181 ILE A C 1
ATOM 1384 O O . ILE A 1 181 ? 5.610 -1.351 -0.707 1.00 85.81 181 ILE A O 1
ATOM 1388 N N . VAL A 1 182 ? 6.160 -0.032 -2.450 1.00 87.56 182 VAL A N 1
ATOM 1389 C CA . VAL A 1 182 ? 5.257 -0.672 -3.409 1.00 87.56 182 VAL A CA 1
ATOM 1390 C C . VAL A 1 182 ? 5.607 -2.149 -3.577 1.00 87.56 182 VAL A C 1
ATOM 1392 O O . VAL A 1 182 ? 4.722 -2.999 -3.508 1.00 87.56 182 VAL A O 1
ATOM 1395 N N . TRP A 1 183 ? 6.897 -2.477 -3.687 1.00 88.19 183 TRP A N 1
ATOM 1396 C CA . TRP A 1 183 ? 7.362 -3.863 -3.741 1.00 88.19 183 TRP A CA 1
ATOM 1397 C C . TRP A 1 183 ? 6.981 -4.660 -2.487 1.00 88.19 183 TRP A C 1
ATOM 1399 O O . TRP A 1 183 ? 6.476 -5.777 -2.593 1.00 88.19 183 TRP A O 1
ATOM 1409 N N . ARG A 1 184 ? 7.167 -4.097 -1.287 1.00 88.00 184 ARG A N 1
ATOM 1410 C CA . ARG A 1 184 ? 6.793 -4.784 -0.041 1.00 88.00 184 ARG A CA 1
ATOM 1411 C C . ARG A 1 184 ? 5.277 -4.963 0.096 1.00 88.00 184 ARG A C 1
ATOM 1413 O O . ARG A 1 184 ? 4.846 -6.031 0.512 1.00 88.00 184 ARG A O 1
ATOM 1420 N N . LEU A 1 185 ? 4.473 -3.968 -0.286 1.00 89.38 185 LEU A N 1
ATOM 1421 C CA . LEU A 1 185 ? 3.005 -4.075 -0.303 1.00 89.38 185 LEU A CA 1
ATOM 1422 C C . LEU A 1 185 ? 2.525 -5.184 -1.250 1.00 89.38 185 LEU A C 1
ATOM 1424 O O . LEU A 1 185 ? 1.636 -5.956 -0.885 1.00 89.38 185 LEU A O 1
ATOM 1428 N N . GLN A 1 186 ? 3.152 -5.286 -2.426 1.00 87.12 186 GLN A N 1
ATOM 1429 C CA . GLN A 1 186 ? 2.900 -6.346 -3.402 1.00 87.12 186 GLN A CA 1
ATOM 1430 C C . GLN A 1 186 ? 3.274 -7.718 -2.832 1.00 87.12 186 GLN A C 1
ATOM 1432 O O . GLN A 1 186 ? 2.500 -8.668 -2.950 1.00 87.12 186 GLN A O 1
ATOM 1437 N N . LYS A 1 187 ? 4.454 -7.829 -2.212 1.00 86.44 187 LYS A N 1
ATOM 1438 C CA . LYS A 1 187 ? 4.969 -9.082 -1.647 1.00 86.44 187 LYS A CA 1
ATOM 1439 C C . LYS A 1 187 ? 4.078 -9.626 -0.532 1.00 86.44 187 LYS A C 1
ATOM 1441 O O . LYS A 1 187 ? 3.818 -10.823 -0.489 1.00 86.44 187 LYS A O 1
ATOM 1446 N N . GLU A 1 188 ? 3.578 -8.741 0.322 1.00 85.50 188 GLU A N 1
ATOM 1447 C CA . GLU A 1 188 ? 2.693 -9.082 1.439 1.00 85.50 188 GLU A CA 1
ATOM 1448 C C . GLU A 1 188 ? 1.211 -9.221 1.030 1.00 85.50 188 GLU A C 1
ATOM 1450 O O . GLU A 1 188 ? 0.350 -9.394 1.895 1.00 85.50 188 GLU A O 1
ATOM 1455 N N . ASN A 1 189 ? 0.900 -9.157 -0.276 1.00 85.12 189 ASN A N 1
ATOM 1456 C CA . ASN A 1 189 ? -0.452 -9.246 -0.845 1.00 85.12 189 ASN A CA 1
ATOM 1457 C C . ASN A 1 189 ? -1.452 -8.286 -0.171 1.00 85.12 189 ASN A C 1
ATOM 1459 O O . ASN A 1 189 ? -2.594 -8.650 0.126 1.00 85.12 189 ASN A O 1
ATOM 1463 N N . ILE A 1 190 ? -1.000 -7.062 0.103 1.00 86.56 190 ILE A N 1
ATOM 1464 C CA . ILE A 1 190 ? -1.847 -5.995 0.642 1.00 86.56 190 ILE A CA 1
ATOM 1465 C C . ILE A 1 190 ? -2.459 -5.214 -0.512 1.00 86.56 190 ILE A C 1
ATOM 1467 O O . ILE A 1 190 ? -3.676 -5.089 -0.593 1.00 86.56 190 ILE A O 1
ATOM 1471 N N . VAL A 1 191 ? -1.612 -4.710 -1.410 1.00 86.12 191 VAL A N 1
ATOM 1472 C CA . VAL A 1 191 ? -2.026 -4.022 -2.633 1.00 86.12 191 VAL A CA 1
ATOM 1473 C C . VAL A 1 191 ? -1.060 -4.359 -3.750 1.00 86.12 191 VAL A C 1
ATOM 1475 O O . VAL A 1 191 ? 0.157 -4.384 -3.557 1.00 86.12 191 VAL A O 1
ATOM 1478 N N . SER A 1 192 ? -1.628 -4.612 -4.919 1.00 85.94 192 SER A N 1
ATOM 1479 C CA . SER A 1 192 ? -0.889 -4.893 -6.133 1.00 85.94 192 SER A CA 1
ATOM 1480 C C . SER A 1 192 ? -0.473 -3.621 -6.878 1.00 85.94 192 SER A C 1
ATOM 1482 O O . SER A 1 192 ? -1.113 -2.572 -6.788 1.00 85.94 192 SER A O 1
ATOM 1484 N N . LEU A 1 193 ? 0.595 -3.722 -7.670 1.00 83.94 193 LEU A N 1
ATOM 1485 C CA . LEU A 1 193 ? 1.024 -2.661 -8.580 1.00 83.94 193 LEU A CA 1
ATOM 1486 C C . LEU A 1 193 ? -0.090 -2.305 -9.577 1.00 83.94 193 LEU A C 1
ATOM 1488 O O . LEU A 1 193 ? -0.256 -1.136 -9.911 1.00 83.94 193 LEU A O 1
ATOM 1492 N N . GLU A 1 194 ? -0.881 -3.295 -9.997 1.00 84.19 194 GLU A N 1
ATOM 1493 C CA . GLU A 1 194 ? -2.056 -3.092 -10.844 1.00 84.19 194 GLU A CA 1
ATOM 1494 C C . GLU A 1 194 ? -3.096 -2.193 -10.164 1.00 84.19 194 GLU A C 1
ATOM 1496 O O . GLU A 1 194 ? -3.496 -1.179 -10.734 1.00 84.19 194 GLU A O 1
ATOM 1501 N N . GLU A 1 195 ? -3.483 -2.510 -8.924 1.00 84.62 195 GLU A N 1
ATOM 1502 C CA . GLU A 1 195 ? -4.448 -1.718 -8.151 1.00 84.62 195 GLU A CA 1
ATOM 1503 C C . GLU A 1 195 ? -3.958 -0.280 -7.920 1.00 84.62 195 GLU A C 1
ATOM 1505 O O . GLU A 1 195 ? -4.757 0.659 -7.971 1.00 84.62 195 GLU A O 1
ATOM 1510 N N . LEU A 1 196 ? -2.651 -0.076 -7.715 1.00 84.81 196 LEU A N 1
ATOM 1511 C CA . LEU A 1 196 ? -2.062 1.265 -7.614 1.00 84.81 196 LEU A CA 1
ATOM 1512 C C . LEU A 1 196 ? -2.137 2.018 -8.941 1.00 84.81 196 LEU A C 1
ATOM 1514 O O . LEU A 1 196 ? -2.557 3.171 -8.963 1.00 84.81 196 LEU A O 1
ATOM 1518 N N . VAL A 1 197 ? -1.764 1.387 -10.055 1.00 84.62 197 VAL A N 1
ATOM 1519 C CA . VAL A 1 197 ? -1.800 2.023 -11.382 1.00 84.62 197 VAL A CA 1
ATOM 1520 C C . VAL A 1 197 ? -3.234 2.385 -11.769 1.00 84.62 197 VAL A C 1
ATOM 1522 O O . VAL A 1 197 ? -3.464 3.479 -12.272 1.00 84.62 197 VAL A O 1
ATOM 1525 N N . GLN A 1 198 ? -4.204 1.516 -11.478 1.00 84.50 198 GLN A N 1
ATOM 1526 C CA . GLN A 1 198 ? -5.627 1.771 -11.730 1.00 84.50 198 GLN A CA 1
ATOM 1527 C C . GLN A 1 198 ? -6.204 2.874 -10.834 1.00 84.50 198 GLN A C 1
ATOM 1529 O O . GLN A 1 198 ? -7.114 3.593 -11.240 1.00 84.50 198 GLN A O 1
ATOM 1534 N N . SER A 1 199 ? -5.683 3.021 -9.614 1.00 82.06 199 SER A N 1
ATOM 1535 C CA . SER A 1 199 ? -6.106 4.075 -8.681 1.00 82.06 199 SER A CA 1
ATOM 1536 C C . SER A 1 199 ? -5.492 5.443 -9.005 1.00 82.06 199 SER A C 1
ATOM 1538 O O . SER A 1 199 ? -5.936 6.455 -8.461 1.00 82.06 199 SER A O 1
ATOM 1540 N N . ASN A 1 200 ? -4.492 5.492 -9.891 1.00 80.06 200 ASN A N 1
ATOM 1541 C CA . ASN A 1 200 ? -3.847 6.722 -10.334 1.00 80.06 200 ASN A CA 1
ATOM 1542 C C . ASN A 1 200 ? -4.518 7.281 -11.603 1.00 80.06 200 ASN A C 1
ATOM 1544 O O . ASN A 1 200 ? -4.595 6.587 -12.619 1.00 80.06 200 ASN A O 1
ATOM 1548 N N . PRO A 1 201 ? -4.930 8.563 -11.607 1.00 73.88 201 PRO A N 1
ATOM 1549 C CA . PRO A 1 201 ? -5.545 9.178 -12.782 1.00 73.88 201 PRO A CA 1
ATOM 1550 C C . PRO A 1 201 ? -4.547 9.478 -13.917 1.00 73.88 201 PRO A C 1
ATOM 1552 O O . PRO A 1 201 ? -4.973 9.674 -15.051 1.00 73.88 201 PRO A O 1
ATOM 1555 N N . ASP A 1 202 ? -3.237 9.519 -13.639 1.00 83.44 202 ASP A N 1
ATOM 1556 C CA . ASP A 1 202 ? -2.194 9.865 -14.615 1.00 83.44 202 ASP A CA 1
ATOM 1557 C C . ASP A 1 202 ? -1.248 8.684 -14.890 1.00 83.44 202 ASP A C 1
ATOM 1559 O O . ASP A 1 202 ? -0.277 8.444 -14.170 1.00 83.44 202 ASP A O 1
ATOM 1563 N N . ALA A 1 203 ? -1.517 7.956 -15.978 1.00 81.38 203 ALA A N 1
ATOM 1564 C CA . ALA A 1 203 ? -0.681 6.843 -16.424 1.00 81.38 203 ALA A CA 1
ATOM 1565 C C . ALA A 1 203 ? 0.748 7.277 -16.805 1.00 81.38 203 ALA A C 1
ATOM 1567 O O . ALA A 1 203 ? 1.697 6.522 -16.595 1.00 81.38 203 ALA A O 1
ATOM 1568 N N . ALA A 1 204 ? 0.925 8.483 -17.353 1.00 83.94 204 ALA A N 1
ATOM 1569 C CA . ALA A 1 204 ? 2.225 8.960 -17.815 1.00 83.94 204 ALA A CA 1
ATOM 1570 C C . ALA A 1 204 ? 3.139 9.321 -16.637 1.00 83.94 204 ALA A C 1
ATOM 1572 O O . ALA A 1 204 ? 4.332 8.999 -16.666 1.00 83.94 204 ALA A O 1
ATOM 1573 N N . ALA A 1 205 ? 2.583 9.926 -15.583 1.00 85.19 205 ALA A N 1
ATOM 1574 C CA . ALA A 1 205 ? 3.307 10.169 -14.338 1.00 85.19 205 ALA A CA 1
ATOM 1575 C C . ALA A 1 205 ? 3.772 8.862 -13.688 1.00 85.19 205 ALA A C 1
ATOM 1577 O O . ALA A 1 205 ? 4.916 8.787 -13.245 1.00 85.19 205 ALA A O 1
ATOM 1578 N N . VAL A 1 206 ? 2.930 7.822 -13.689 1.00 84.44 206 VAL A N 1
ATOM 1579 C CA . VAL A 1 206 ? 3.287 6.504 -13.140 1.00 84.44 206 VAL A CA 1
ATOM 1580 C C . VAL A 1 206 ? 4.404 5.842 -13.949 1.00 84.44 206 VAL A C 1
ATOM 1582 O O . VAL A 1 206 ? 5.360 5.347 -13.358 1.00 84.44 206 VAL A O 1
ATOM 1585 N N . VAL A 1 207 ? 4.346 5.895 -15.287 1.00 85.31 207 VAL A N 1
ATOM 1586 C CA . VAL A 1 207 ? 5.435 5.413 -16.161 1.00 85.31 207 VAL A CA 1
ATOM 1587 C C . VAL A 1 207 ? 6.737 6.152 -15.864 1.00 85.31 207 VAL A C 1
ATOM 1589 O O . VAL A 1 207 ? 7.781 5.521 -15.724 1.00 85.31 207 VAL A O 1
ATOM 1592 N N . HIS A 1 208 ? 6.698 7.484 -15.772 1.00 86.94 208 HIS A N 1
ATOM 1593 C CA . HIS A 1 208 ? 7.894 8.285 -15.515 1.00 86.94 208 HIS A CA 1
ATOM 1594 C C . HIS A 1 208 ? 8.487 8.010 -14.131 1.00 86.94 208 HIS A C 1
ATOM 1596 O O . HIS A 1 208 ? 9.698 7.836 -14.020 1.00 86.94 208 HIS A O 1
ATOM 1602 N N . TRP A 1 209 ? 7.643 7.942 -13.099 1.00 87.69 209 TRP A N 1
ATOM 1603 C CA . TRP A 1 209 ? 8.056 7.607 -11.740 1.00 87.69 209 TRP A CA 1
ATOM 1604 C C . TRP A 1 209 ? 8.682 6.212 -11.679 1.00 87.69 209 TRP A C 1
ATOM 1606 O O . TRP A 1 209 ? 9.821 6.090 -11.239 1.00 87.69 209 TRP A O 1
ATOM 1616 N N . LEU A 1 210 ? 7.995 5.181 -12.183 1.00 86.62 210 LEU A N 1
ATOM 1617 C CA . LEU A 1 210 ? 8.488 3.808 -12.091 1.00 86.62 210 LEU A CA 1
ATOM 1618 C C . LEU A 1 210 ? 9.773 3.618 -12.901 1.00 86.62 210 LEU A C 1
ATOM 1620 O O . LEU A 1 210 ? 10.712 2.994 -12.419 1.00 86.62 210 LEU A O 1
ATOM 1624 N N . PHE A 1 211 ? 9.853 4.201 -14.100 1.00 86.44 211 PHE A N 1
ATOM 1625 C CA . PHE A 1 211 ? 11.071 4.172 -14.909 1.00 86.44 211 PHE A CA 1
ATOM 1626 C C . PHE A 1 211 ? 12.242 4.860 -14.202 1.00 86.44 211 PHE A C 1
ATOM 1628 O O . PHE A 1 211 ? 13.349 4.324 -14.185 1.00 86.44 211 PHE A O 1
ATOM 1635 N N . LYS A 1 212 ? 12.005 6.028 -13.596 1.00 86.62 212 LYS A N 1
ATOM 1636 C CA . LYS A 1 212 ? 13.034 6.762 -12.859 1.00 86.62 212 LYS A CA 1
ATOM 1637 C C . LYS A 1 212 ? 13.508 5.976 -11.638 1.00 86.62 212 LYS A C 1
ATOM 1639 O O . LYS A 1 212 ? 14.709 5.794 -11.494 1.00 86.62 212 LYS A O 1
ATOM 1644 N N . ASP A 1 213 ? 12.594 5.473 -10.811 1.00 85.06 213 ASP A N 1
ATOM 1645 C CA . ASP A 1 213 ? 12.941 4.705 -9.612 1.00 85.06 213 ASP A CA 1
ATOM 1646 C C . ASP A 1 213 ? 13.665 3.396 -9.974 1.00 85.06 213 ASP A C 1
ATOM 1648 O O . ASP A 1 213 ? 14.603 3.012 -9.282 1.00 85.06 213 ASP A O 1
ATOM 1652 N N . LEU A 1 214 ? 13.300 2.732 -11.080 1.00 85.44 214 LEU A N 1
ATOM 1653 C CA . LEU A 1 214 ? 14.032 1.567 -11.593 1.00 85.44 214 LEU A CA 1
ATOM 1654 C C . LEU A 1 214 ? 15.436 1.939 -12.082 1.00 85.44 214 LEU A C 1
ATOM 1656 O O . LEU A 1 214 ? 16.389 1.241 -11.752 1.00 85.44 214 LEU A O 1
ATOM 1660 N N . CYS A 1 215 ? 15.589 3.041 -12.823 1.00 83.44 215 CYS A N 1
ATOM 1661 C CA . CYS A 1 215 ? 16.905 3.544 -13.227 1.00 83.44 215 CYS A CA 1
ATOM 1662 C C . CYS A 1 215 ? 17.766 3.891 -12.010 1.00 83.44 215 CYS A C 1
ATOM 1664 O O . CYS A 1 215 ? 18.925 3.489 -11.942 1.00 83.44 215 CYS A O 1
ATOM 1666 N N . ASP A 1 216 ? 17.195 4.581 -11.026 1.00 82.56 216 ASP A N 1
ATOM 1667 C CA . ASP A 1 216 ? 17.868 4.951 -9.785 1.00 82.56 216 ASP A CA 1
ATOM 1668 C C . ASP A 1 216 ? 18.229 3.697 -8.956 1.00 82.56 216 ASP A C 1
ATOM 1670 O O . ASP A 1 216 ? 19.302 3.652 -8.357 1.00 82.56 216 ASP A O 1
ATOM 1674 N N . LEU A 1 217 ? 17.408 2.636 -8.979 1.00 81.12 217 LEU A N 1
ATOM 1675 C CA . LEU A 1 217 ? 17.763 1.317 -8.436 1.00 81.12 217 LEU A CA 1
ATOM 1676 C C . LEU A 1 217 ? 18.802 0.573 -9.278 1.00 81.12 217 LEU A C 1
ATOM 1678 O O . LEU A 1 217 ? 19.441 -0.320 -8.750 1.00 81.12 217 LEU A O 1
ATOM 1682 N N . CYS A 1 218 ? 18.997 0.865 -10.557 1.00 78.56 218 CYS A N 1
ATOM 1683 C CA . CYS A 1 218 ? 20.093 0.273 -11.334 1.00 78.56 218 CYS A CA 1
ATOM 1684 C C . CYS A 1 218 ? 21.411 1.031 -11.111 1.00 78.56 218 CYS A C 1
ATOM 1686 O O . CYS A 1 218 ? 22.480 0.425 -11.110 1.00 78.56 218 CYS A O 1
ATOM 1688 N N . LEU A 1 219 ? 21.331 2.350 -10.914 1.00 74.69 219 LEU A N 1
ATOM 1689 C CA . LEU A 1 219 ? 22.468 3.255 -10.721 1.00 74.69 219 LEU A CA 1
ATOM 1690 C C . LEU A 1 219 ? 22.914 3.368 -9.256 1.00 74.69 219 LEU A C 1
ATOM 1692 O O . LEU A 1 219 ? 24.042 3.782 -8.995 1.00 74.69 219 LEU A O 1
ATOM 1696 N N . GLY A 1 220 ? 22.045 3.022 -8.304 1.00 65.44 220 GLY A N 1
ATOM 1697 C CA . GLY A 1 220 ? 22.323 3.045 -6.872 1.00 65.44 220 GLY A CA 1
ATOM 1698 C C . GLY A 1 220 ? 23.465 2.102 -6.507 1.00 65.44 220 GLY A C 1
ATOM 1699 O O . GLY A 1 220 ? 23.309 0.882 -6.505 1.00 65.44 220 GLY A O 1
ATOM 1700 N N . THR A 1 221 ? 24.620 2.678 -6.194 1.00 48.84 221 THR A N 1
ATOM 1701 C CA . THR A 1 221 ? 25.843 1.980 -5.799 1.00 48.84 221 THR A CA 1
ATOM 1702 C C . THR A 1 221 ? 25.726 1.397 -4.390 1.00 48.84 221 THR A C 1
ATOM 1704 O O . THR A 1 221 ? 25.436 2.133 -3.456 1.00 48.84 221 THR A O 1
ATOM 1707 N N . GLU A 1 222 ? 25.919 0.076 -4.275 1.00 49.94 222 GLU A N 1
ATOM 1708 C CA . GLU A 1 222 ? 26.703 -0.742 -3.312 1.00 49.94 222 GLU A CA 1
ATOM 1709 C C . GLU A 1 222 ? 27.013 -0.247 -1.867 1.00 49.94 222 GLU A C 1
ATOM 1711 O O . GLU A 1 222 ? 27.786 -0.895 -1.167 1.00 49.94 222 GLU A O 1
ATOM 1716 N N . ASP A 1 223 ? 26.425 0.829 -1.340 1.00 50.38 223 ASP A N 1
ATOM 1717 C CA . ASP A 1 223 ? 26.901 1.467 -0.098 1.00 50.38 223 ASP A CA 1
ATOM 1718 C C . ASP A 1 223 ? 26.575 0.668 1.178 1.00 50.38 223 ASP A C 1
ATOM 1720 O O . ASP A 1 223 ? 27.167 0.892 2.234 1.00 50.38 223 ASP A O 1
ATOM 1724 N N . GLN A 1 224 ? 25.668 -0.313 1.100 1.00 57.59 224 GLN A N 1
ATOM 1725 C CA . GLN A 1 224 ? 25.479 -1.327 2.139 1.00 57.59 224 GLN A CA 1
ATOM 1726 C C . GLN A 1 224 ? 25.083 -2.664 1.510 1.00 57.59 224 GLN A C 1
ATOM 1728 O O . GLN A 1 224 ? 24.080 -2.761 0.807 1.00 57.59 224 GLN A O 1
ATOM 1733 N N . GLN A 1 225 ? 25.807 -3.730 1.841 1.00 57.53 225 GLN A N 1
ATOM 1734 C CA . GLN A 1 225 ? 25.587 -5.092 1.331 1.00 57.53 225 GLN A CA 1
ATOM 1735 C C . GLN A 1 225 ? 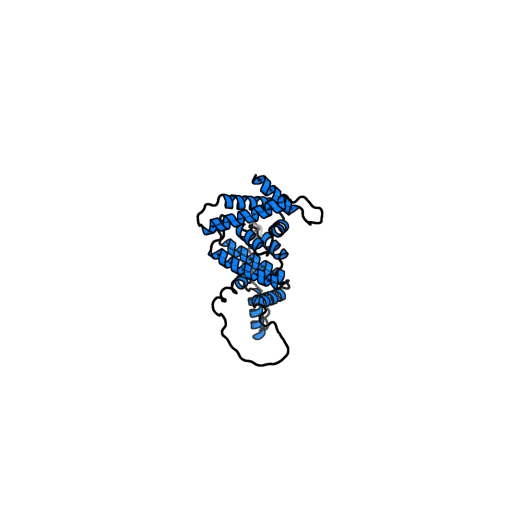24.154 -5.629 1.569 1.00 57.53 225 GLN A C 1
ATOM 1737 O O . GLN A 1 225 ? 23.656 -6.466 0.820 1.00 57.53 225 GLN A O 1
ATOM 1742 N N . GLN A 1 226 ? 23.452 -5.134 2.597 1.00 61.31 226 GLN A N 1
ATOM 1743 C CA . GLN A 1 226 ? 22.033 -5.446 2.822 1.00 61.31 226 GLN A CA 1
ATOM 1744 C C . GLN A 1 226 ? 21.100 -4.726 1.837 1.00 61.31 226 GLN A C 1
ATOM 1746 O O . GLN A 1 226 ? 20.083 -5.289 1.433 1.00 61.31 226 GLN A O 1
ATOM 1751 N N . ASN A 1 227 ? 21.447 -3.505 1.429 1.00 69.75 227 ASN A N 1
ATOM 1752 C CA . ASN A 1 227 ? 20.676 -2.738 0.458 1.00 69.75 227 ASN A CA 1
ATOM 1753 C C . ASN A 1 227 ? 20.831 -3.322 -0.949 1.00 69.75 227 ASN A C 1
ATOM 1755 O O . ASN A 1 227 ? 19.824 -3.466 -1.634 1.00 69.75 227 ASN A O 1
ATOM 1759 N N . SER A 1 228 ? 22.032 -3.775 -1.327 1.00 69.88 228 SER A N 1
ATOM 1760 C CA . SER A 1 228 ? 22.275 -4.361 -2.655 1.00 69.88 228 SER A CA 1
ATOM 1761 C C . SER A 1 228 ? 21.532 -5.686 -2.886 1.00 69.88 228 SER A C 1
ATOM 1763 O O . SER A 1 228 ? 21.120 -5.981 -4.010 1.00 69.88 228 SER A O 1
ATOM 1765 N N . ASN A 1 229 ? 21.287 -6.475 -1.832 1.00 78.81 229 ASN A N 1
ATOM 1766 C CA . ASN A 1 229 ? 20.443 -7.674 -1.914 1.00 78.81 229 ASN A CA 1
ATOM 1767 C C . ASN A 1 229 ? 18.954 -7.329 -2.070 1.00 78.81 229 ASN A C 1
ATOM 1769 O O . ASN A 1 229 ? 18.273 -7.919 -2.907 1.00 78.81 229 ASN A O 1
ATOM 1773 N N . ILE A 1 230 ? 18.448 -6.367 -1.290 1.00 8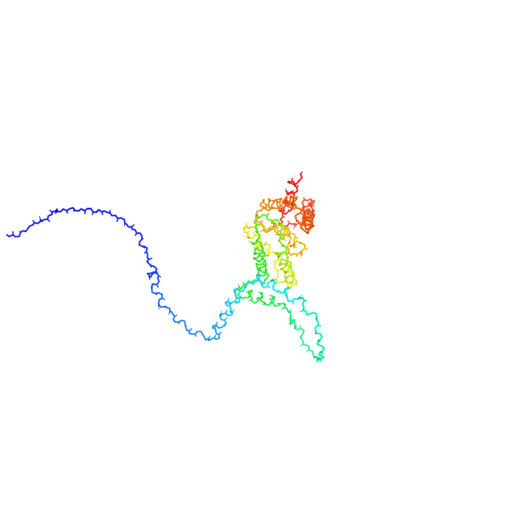0.44 230 ILE A N 1
ATOM 1774 C CA . ILE A 1 230 ? 17.045 -5.925 -1.369 1.00 80.44 230 ILE A CA 1
ATOM 1775 C C . ILE A 1 230 ? 16.768 -5.271 -2.729 1.00 80.44 230 ILE A C 1
ATOM 1777 O O . ILE A 1 230 ? 15.765 -5.575 -3.359 1.00 80.44 230 ILE A O 1
ATOM 1781 N N . GLN A 1 231 ? 17.677 -4.433 -3.219 1.00 82.12 231 GLN A N 1
ATOM 1782 C CA . GLN A 1 231 ? 17.620 -3.793 -4.536 1.00 82.12 231 GLN A CA 1
ATOM 1783 C C . GLN A 1 231 ? 17.522 -4.820 -5.668 1.00 82.12 231 GLN A C 1
ATOM 1785 O O . GLN A 1 231 ? 16.640 -4.709 -6.516 1.00 82.12 231 GLN A O 1
ATOM 1790 N N . ARG A 1 232 ? 18.354 -5.871 -5.645 1.00 83.12 232 ARG A N 1
ATOM 1791 C CA . ARG A 1 232 ? 18.268 -6.973 -6.616 1.00 83.12 232 ARG A CA 1
ATOM 1792 C C . ARG A 1 232 ? 16.941 -7.726 -6.548 1.00 83.12 232 ARG A C 1
ATOM 1794 O O . ARG A 1 232 ? 16.396 -8.063 -7.594 1.00 83.12 232 ARG A O 1
ATOM 1801 N N . GLN A 1 233 ? 16.411 -7.965 -5.347 1.00 86.12 233 GLN A N 1
ATOM 1802 C CA . GLN A 1 233 ? 15.093 -8.590 -5.180 1.00 86.12 233 GLN A CA 1
ATOM 1803 C C . GLN A 1 233 ? 13.973 -7.707 -5.735 1.00 86.12 233 GLN A C 1
ATOM 1805 O O . GLN A 1 233 ? 13.150 -8.196 -6.501 1.00 86.12 233 GLN A O 1
ATOM 1810 N N . ILE A 1 234 ? 13.983 -6.407 -5.421 1.00 86.88 234 ILE A N 1
ATOM 1811 C CA . ILE A 1 234 ? 13.008 -5.446 -5.950 1.00 86.88 234 ILE A CA 1
ATOM 1812 C C . ILE A 1 234 ? 13.061 -5.436 -7.478 1.00 86.88 234 ILE A C 1
ATOM 1814 O O . ILE A 1 234 ? 12.025 -5.586 -8.117 1.00 86.88 234 ILE A O 1
ATOM 1818 N N . LEU A 1 235 ? 14.252 -5.301 -8.068 1.00 85.69 235 LEU A N 1
ATOM 1819 C CA . LEU A 1 235 ? 14.419 -5.296 -9.522 1.00 85.69 235 LEU A CA 1
ATOM 1820 C C . LEU A 1 235 ? 13.912 -6.598 -10.148 1.00 85.69 235 LEU A C 1
ATOM 1822 O O . LEU A 1 235 ? 13.114 -6.545 -11.076 1.00 85.69 235 LEU A O 1
ATOM 1826 N N . SER A 1 236 ? 14.320 -7.754 -9.619 1.00 88.69 236 SER A N 1
ATOM 1827 C CA . SER A 1 236 ? 13.881 -9.061 -10.119 1.00 88.69 236 SER A CA 1
ATOM 1828 C C . SER A 1 236 ? 12.361 -9.204 -10.074 1.00 88.69 236 SER A C 1
ATOM 1830 O O . SER A 1 236 ? 11.742 -9.552 -11.078 1.00 88.69 236 SER A O 1
ATOM 1832 N N . ASP A 1 237 ? 11.742 -8.906 -8.934 1.00 88.56 237 ASP A N 1
ATOM 1833 C CA . ASP A 1 237 ? 10.308 -9.106 -8.734 1.00 88.56 237 ASP A CA 1
ATOM 1834 C C . ASP A 1 237 ? 9.483 -8.107 -9.554 1.00 88.56 237 ASP A C 1
ATOM 1836 O O . ASP A 1 237 ? 8.528 -8.499 -10.225 1.00 88.56 237 ASP A O 1
ATOM 1840 N N . ILE A 1 238 ? 9.865 -6.826 -9.561 1.00 86.88 238 ILE A N 1
ATOM 1841 C CA . ILE A 1 238 ? 9.154 -5.788 -10.317 1.00 86.88 238 ILE A CA 1
ATOM 1842 C C . ILE A 1 238 ? 9.312 -6.011 -11.821 1.00 86.88 238 ILE A C 1
ATOM 1844 O O . ILE A 1 238 ? 8.309 -5.985 -12.528 1.00 86.88 238 ILE A O 1
ATOM 1848 N N . VAL A 1 239 ? 10.516 -6.301 -12.326 1.00 86.88 239 VAL A N 1
ATOM 1849 C CA . VAL A 1 239 ? 10.714 -6.615 -13.753 1.00 86.88 239 VAL A CA 1
ATOM 1850 C C . VAL A 1 239 ? 9.941 -7.874 -14.140 1.00 86.88 239 VAL A C 1
ATOM 1852 O O . VAL A 1 239 ? 9.313 -7.891 -15.195 1.00 86.88 239 VAL A O 1
ATOM 1855 N N . THR A 1 240 ? 9.891 -8.894 -13.278 1.00 87.06 240 THR A N 1
ATOM 1856 C CA . THR A 1 240 ? 9.070 -10.090 -13.524 1.00 87.06 240 THR A CA 1
ATOM 1857 C C . THR A 1 240 ? 7.590 -9.732 -13.650 1.00 87.06 240 THR A C 1
ATOM 1859 O O . THR A 1 240 ? 6.924 -10.211 -14.567 1.00 87.06 240 THR A O 1
ATOM 1862 N N . VAL A 1 241 ? 7.066 -8.859 -12.783 1.00 86.06 241 VAL A N 1
ATOM 1863 C CA . VAL A 1 241 ? 5.688 -8.352 -12.886 1.00 86.06 241 VAL A CA 1
ATOM 1864 C C . VAL A 1 241 ? 5.495 -7.549 -14.175 1.00 86.06 241 VAL A C 1
ATOM 1866 O O . VAL A 1 241 ? 4.495 -7.756 -14.859 1.00 86.06 241 VAL A O 1
ATOM 1869 N N . LEU A 1 242 ? 6.437 -6.681 -14.548 1.00 85.50 242 LEU A N 1
ATOM 1870 C CA . LEU A 1 242 ? 6.351 -5.882 -15.772 1.00 85.50 242 LEU A CA 1
ATOM 1871 C C . LEU A 1 242 ? 6.344 -6.761 -17.022 1.00 85.50 242 LEU A C 1
ATOM 1873 O O . LEU A 1 242 ? 5.451 -6.613 -17.846 1.00 85.50 242 LEU A O 1
ATOM 1877 N N . VAL A 1 243 ? 7.278 -7.704 -17.153 1.00 86.00 243 VAL A N 1
ATOM 1878 C CA . VAL A 1 243 ? 7.357 -8.627 -18.299 1.00 86.00 243 VAL A CA 1
ATOM 1879 C C . VAL A 1 243 ? 6.116 -9.508 -18.356 1.00 86.00 243 VAL A C 1
ATOM 1881 O O . VAL A 1 243 ? 5.495 -9.638 -19.412 1.00 86.00 243 VAL A O 1
ATOM 1884 N N . ARG A 1 244 ? 5.698 -10.060 -17.209 1.00 85.06 244 ARG A N 1
ATOM 1885 C CA . ARG A 1 244 ? 4.506 -10.906 -17.129 1.00 85.06 244 ARG A CA 1
ATOM 1886 C C . ARG A 1 244 ? 3.242 -10.173 -17.549 1.00 85.06 244 ARG A C 1
ATOM 1888 O O . ARG A 1 244 ? 2.345 -10.852 -18.020 1.00 85.06 244 ARG A O 1
ATOM 1895 N N . ASN A 1 245 ? 3.130 -8.861 -17.340 1.00 82.00 245 ASN A N 1
ATOM 1896 C CA . ASN A 1 245 ? 1.920 -8.090 -17.654 1.00 82.00 245 ASN A CA 1
ATOM 1897 C C . ASN A 1 245 ? 2.015 -7.299 -18.969 1.00 82.00 245 ASN A C 1
ATOM 1899 O O . ASN A 1 245 ? 0.996 -7.092 -19.617 1.00 82.00 245 ASN A O 1
ATOM 1903 N N . GLY A 1 246 ? 3.213 -6.900 -19.397 1.00 77.38 246 GLY A N 1
ATOM 1904 C CA . GLY A 1 246 ? 3.448 -6.159 -20.640 1.00 77.38 246 GLY A CA 1
ATOM 1905 C C . GLY A 1 246 ? 3.388 -7.026 -21.899 1.00 77.38 246 GLY A C 1
ATOM 1906 O O . GLY A 1 246 ? 3.075 -6.512 -22.966 1.00 77.38 246 GLY A O 1
ATOM 1907 N N . PHE A 1 247 ? 3.636 -8.335 -21.773 1.00 74.62 247 PHE A N 1
ATOM 1908 C CA . PHE A 1 247 ? 3.561 -9.305 -22.874 1.00 74.62 247 PHE A CA 1
ATOM 1909 C C . PHE A 1 247 ? 2.410 -10.310 -22.719 1.00 74.62 247 PHE A C 1
ATOM 1911 O O . PHE A 1 247 ? 2.465 -11.394 -23.298 1.00 74.62 247 PHE A O 1
ATOM 1918 N N . GLN A 1 248 ? 1.370 -9.997 -21.932 1.00 70.62 248 GLN A N 1
ATOM 1919 C CA . GLN A 1 248 ? 0.178 -10.853 -21.924 1.00 70.62 248 GLN A CA 1
ATOM 1920 C C . GLN A 1 248 ? -0.490 -10.765 -23.289 1.00 70.62 248 GLN A C 1
ATOM 1922 O O . GLN A 1 248 ? -1.119 -9.762 -23.622 1.00 70.62 248 GLN A O 1
ATOM 1927 N N . GLU A 1 249 ? -0.354 -11.834 -24.072 1.00 49.41 249 GLU A N 1
ATOM 1928 C CA . GLU A 1 249 ? -1.223 -12.091 -25.209 1.00 49.41 249 GLU A CA 1
ATOM 1929 C C . GLU A 1 249 ? -2.657 -12.038 -24.688 1.00 49.41 249 GLU A C 1
ATOM 1931 O O . GLU A 1 249 ? -3.023 -12.761 -23.757 1.00 49.41 249 GLU A O 1
ATOM 1936 N N . SER A 1 250 ? -3.442 -11.113 -25.233 1.00 50.03 250 SER A N 1
ATOM 1937 C CA . SER A 1 250 ? -4.826 -10.873 -24.861 1.00 50.03 250 SER A CA 1
ATOM 1938 C C . SER A 1 250 ? -5.663 -12.131 -25.107 1.00 50.03 250 SER A C 1
ATOM 1940 O O . SER A 1 250 ? -6.324 -12.263 -26.137 1.00 50.03 250 SER A O 1
ATOM 1942 N N . SER A 1 251 ? -5.656 -13.070 -24.163 1.00 40.09 251 SER A N 1
ATOM 1943 C CA . SER A 1 251 ? -6.713 -14.062 -24.065 1.00 40.09 251 SER A CA 1
ATOM 1944 C C . SER A 1 251 ? -7.942 -13.325 -23.545 1.00 40.09 251 SER A C 1
ATOM 1946 O O . SER A 1 251 ? -8.077 -12.974 -22.378 1.00 40.09 251 SER A O 1
ATOM 1948 N N . PHE A 1 252 ? -8.770 -12.961 -24.517 1.00 47.62 252 PHE A N 1
ATOM 1949 C CA . PHE A 1 252 ? -10.112 -12.419 -24.408 1.00 47.62 252 PHE A CA 1
ATOM 1950 C C . PHE A 1 252 ? -10.871 -12.936 -23.174 1.00 47.62 252 PHE A C 1
ATOM 1952 O O . PHE A 1 252 ? -11.375 -14.054 -23.208 1.00 47.62 252 PHE A O 1
ATOM 1959 N N . ALA A 1 253 ? -10.991 -12.109 -22.131 1.00 43.16 253 ALA A N 1
ATOM 1960 C CA . ALA A 1 253 ? -12.206 -11.931 -21.325 1.00 43.16 253 ALA A CA 1
ATOM 1961 C C . ALA A 1 253 ? -11.956 -10.941 -20.164 1.00 43.16 253 ALA A C 1
ATOM 1963 O O . ALA A 1 253 ? -11.286 -11.252 -19.188 1.00 43.16 253 ALA A O 1
ATOM 1964 N N . GLU A 1 254 ? -12.563 -9.756 -20.265 1.00 44.22 254 GLU A N 1
ATOM 1965 C CA . GLU A 1 254 ? -13.049 -8.970 -19.116 1.00 44.22 254 GLU A CA 1
ATOM 1966 C C . GLU A 1 254 ? -12.056 -8.348 -18.104 1.00 44.22 254 GLU A C 1
ATOM 1968 O O . GLU A 1 254 ? -12.430 -8.133 -16.948 1.00 44.22 254 GLU A O 1
ATOM 1973 N N . SER A 1 255 ? -10.846 -7.925 -18.486 1.00 46.62 255 SER A N 1
ATOM 1974 C CA . SER A 1 255 ? -10.104 -6.985 -17.623 1.00 46.62 255 SER A CA 1
ATOM 1975 C C . SER A 1 255 ? -10.629 -5.553 -17.817 1.00 46.62 255 SER A C 1
ATOM 1977 O O . SER A 1 255 ? -10.582 -4.966 -18.897 1.00 46.62 255 SER A O 1
ATOM 1979 N N . LYS A 1 256 ? -11.204 -4.986 -16.751 1.00 52.69 256 LYS A N 1
ATOM 1980 C CA . LYS A 1 256 ? -11.973 -3.725 -16.755 1.00 52.69 256 LYS A CA 1
ATOM 1981 C C . LYS A 1 256 ? -11.137 -2.448 -16.968 1.00 52.69 256 LYS A C 1
ATOM 1983 O O . LYS A 1 256 ? -11.701 -1.357 -16.921 1.00 52.69 256 LYS A O 1
ATOM 1988 N N . SER A 1 257 ? -9.836 -2.548 -17.247 1.00 56.91 257 SER A N 1
ATOM 1989 C CA . SER A 1 257 ? -9.022 -1.416 -17.709 1.00 56.91 257 SER A CA 1
ATOM 1990 C C . SER A 1 257 ? -7.729 -1.882 -18.419 1.00 56.91 257 SER A C 1
ATOM 1992 O O . SER A 1 257 ? -6.868 -2.503 -17.800 1.00 56.91 257 SER A O 1
ATOM 1994 N N . PRO A 1 258 ? -7.511 -1.540 -19.706 1.00 65.94 258 PRO A N 1
ATOM 1995 C CA . PRO A 1 258 ? -6.286 -1.891 -20.446 1.00 65.94 258 PRO A CA 1
ATOM 1996 C C . PRO A 1 258 ? -5.054 -1.063 -20.027 1.00 65.94 258 PRO A C 1
ATOM 1998 O O . PRO A 1 258 ? -3.988 -1.159 -20.631 1.00 65.94 258 PRO A O 1
ATOM 2001 N N . GLN A 1 259 ? -5.195 -0.215 -19.005 1.00 77.94 259 GLN A N 1
ATOM 2002 C CA . GLN A 1 259 ? -4.192 0.765 -18.601 1.00 77.94 259 GLN A CA 1
ATOM 2003 C C . GLN A 1 259 ? -2.932 0.105 -18.032 1.00 77.94 259 GLN A C 1
ATOM 2005 O O . GLN A 1 259 ? -1.828 0.552 -18.331 1.00 77.94 259 GLN A O 1
ATOM 2010 N N . PHE A 1 260 ? -3.075 -0.961 -17.239 1.00 81.62 260 PHE A N 1
ATOM 2011 C CA . PHE A 1 260 ? -1.935 -1.586 -16.569 1.00 81.62 260 PHE A CA 1
ATOM 2012 C C . PHE A 1 260 ? -0.981 -2.315 -17.537 1.00 81.62 260 PHE A C 1
ATOM 2014 O O . PHE A 1 260 ? 0.205 -1.977 -17.529 1.00 81.62 260 PHE A O 1
ATOM 2021 N N . PRO A 1 261 ? -1.448 -3.197 -18.448 1.00 82.88 261 PRO A N 1
ATOM 2022 C CA . PRO A 1 261 ? -0.582 -3.804 -19.465 1.00 82.88 261 PRO A CA 1
ATOM 2023 C C . PRO A 1 261 ? 0.129 -2.770 -20.350 1.00 82.88 261 PRO A C 1
ATOM 2025 O O . PRO A 1 261 ? 1.322 -2.901 -20.620 1.00 82.88 261 PRO A O 1
ATOM 2028 N N . GLN A 1 262 ? -0.570 -1.695 -20.737 1.00 83.44 262 GLN A N 1
ATOM 2029 C CA . GLN A 1 262 ? 0.002 -0.620 -21.552 1.00 83.44 262 GLN A CA 1
ATOM 2030 C C . GLN A 1 262 ? 1.115 0.142 -20.817 1.00 83.44 262 GLN A C 1
ATOM 2032 O O . GLN A 1 262 ? 2.147 0.463 -21.412 1.00 83.44 262 GLN A O 1
ATOM 2037 N N . VAL A 1 263 ? 0.926 0.429 -19.524 1.00 84.50 263 VAL A N 1
ATOM 2038 C CA . VAL A 1 263 ? 1.955 1.039 -18.667 1.00 84.50 263 VAL A CA 1
ATOM 2039 C C . VAL A 1 263 ? 3.170 0.117 -18.571 1.00 84.50 263 VAL A C 1
ATOM 2041 O O . VAL A 1 263 ? 4.288 0.582 -18.784 1.00 84.50 263 VAL A O 1
ATOM 2044 N N . CYS A 1 264 ? 2.970 -1.184 -18.334 1.00 84.12 264 CYS A N 1
ATOM 2045 C CA . CYS A 1 264 ? 4.063 -2.154 -18.276 1.00 84.12 264 CYS A CA 1
ATOM 2046 C C . CYS A 1 264 ? 4.849 -2.220 -19.591 1.00 84.12 264 CYS A C 1
ATOM 2048 O O . CYS A 1 264 ? 6.075 -2.128 -19.566 1.00 84.12 264 CYS A O 1
ATOM 2050 N N . PHE A 1 265 ? 4.157 -2.309 -20.729 1.00 83.31 265 PHE A N 1
ATOM 2051 C CA . PHE A 1 265 ? 4.783 -2.324 -22.050 1.00 83.31 265 PHE A CA 1
ATOM 2052 C C . PHE A 1 265 ? 5.596 -1.050 -22.314 1.00 83.31 265 PHE A C 1
ATOM 2054 O O . PHE A 1 265 ? 6.754 -1.129 -22.703 1.00 83.31 265 PHE A O 1
ATOM 2061 N N . THR A 1 266 ? 5.029 0.125 -22.022 1.00 86.19 266 THR A N 1
ATOM 2062 C CA . THR A 1 266 ? 5.704 1.418 -22.246 1.00 86.19 266 THR A CA 1
ATOM 2063 C C . THR A 1 266 ? 6.974 1.563 -21.401 1.00 86.19 266 THR A C 1
ATOM 2065 O O . THR A 1 266 ? 7.928 2.215 -21.815 1.00 86.19 266 THR A O 1
ATOM 2068 N N . ILE A 1 267 ? 7.000 0.984 -20.199 1.00 85.94 267 ILE A N 1
ATOM 2069 C CA . ILE A 1 267 ? 8.193 0.991 -19.345 1.00 85.94 267 ILE A CA 1
ATOM 2070 C C . ILE A 1 267 ? 9.262 0.063 -19.915 1.00 85.94 267 ILE A C 1
ATOM 2072 O O . ILE A 1 267 ? 10.419 0.465 -19.990 1.00 85.94 267 ILE A O 1
ATOM 2076 N N . LEU A 1 268 ? 8.876 -1.141 -20.346 1.00 84.75 268 LEU A N 1
ATOM 2077 C CA . LEU A 1 268 ? 9.793 -2.100 -20.963 1.00 84.75 268 LEU A CA 1
ATOM 2078 C C . LEU A 1 268 ? 10.391 -1.555 -22.267 1.00 84.75 268 LEU A C 1
ATOM 2080 O O . LEU A 1 268 ? 11.596 -1.657 -22.455 1.00 84.75 268 LEU A O 1
ATOM 2084 N N . ASP A 1 269 ? 9.581 -0.905 -23.104 1.00 86.50 269 ASP A N 1
ATOM 2085 C CA . ASP A 1 269 ? 10.013 -0.251 -24.349 1.00 86.50 269 ASP A CA 1
ATOM 2086 C C . ASP A 1 269 ? 11.018 0.887 -24.105 1.00 86.50 269 ASP A C 1
ATOM 2088 O O . ASP A 1 269 ? 11.905 1.121 -24.911 1.00 86.50 269 ASP A O 1
ATOM 2092 N N . ARG A 1 270 ? 10.934 1.578 -22.960 1.00 86.12 270 ARG A N 1
ATOM 2093 C CA . ARG A 1 270 ? 11.920 2.606 -22.577 1.00 86.12 270 ARG A CA 1
ATOM 2094 C C . ARG A 1 270 ? 13.212 2.040 -21.991 1.00 86.12 270 ARG A C 1
ATOM 2096 O O . ARG A 1 270 ? 14.184 2.784 -21.873 1.00 86.12 270 ARG A O 1
ATOM 2103 N N . MET A 1 271 ? 13.195 0.793 -21.522 1.00 79.19 271 MET A N 1
ATOM 2104 C CA . MET A 1 271 ? 14.352 0.136 -20.907 1.00 79.19 271 MET A CA 1
ATOM 2105 C C . MET A 1 271 ? 15.192 -0.664 -21.911 1.00 79.19 271 MET A C 1
ATOM 2107 O O . MET A 1 271 ? 16.369 -0.896 -21.629 1.00 79.19 271 MET A O 1
ATOM 2111 N N . LEU A 1 272 ? 14.587 -1.112 -23.017 1.00 73.81 272 LEU A N 1
ATOM 2112 C CA . LEU A 1 272 ? 15.229 -1.837 -24.121 1.00 73.81 272 LEU A CA 1
ATOM 2113 C C . LEU A 1 272 ? 15.821 -0.877 -25.161 1.00 73.81 272 LEU A C 1
ATOM 2115 O O . LEU A 1 272 ? 16.858 -1.257 -25.750 1.00 73.81 272 LEU A O 1
#

InterPro domains:
  IPR003516 Fanconi anaemia group A protein [PTHR12047] (25-272)
  IPR031729 Fanconi anaemia group A protein, N-terminal domain [PF15865] (171-272)

Organism: Callorhinchus milii (NCBI:txid7868)